Protein AF-A0A524Q4A6-F1 (afdb_monomer_lite)

Radius of gyration: 32.17 Å; chains: 1; bounding box: 42×67×111 Å

Sequence (224 aa):
MSLLADHSRVSAVVTPLITRLMRAFLPVMVVAILTIMHNPINSLARNETPELTSLEGITHYGMAIDEVSKKFVKDDAILEIVYSKNLSDDNMDDYVKQLYEELIRRIEFWISSRKELNEHIKIVISNCKFCKIGYCKKKGLKEIRIISYRNNKEYMRTSVIHRELLEKEQIPKIAERIVSNCLSPERSPSLSFSGKITSSCLPGSIIFRFHLWPIRGPSIDPVV

Foldseek 3Di:
DDDPPDPPPVVVPVVVVVVVVCVVCVVVVVVVVVVVVPDDPPPPPPPPPPPPPACQQAAPVRHGEDKDKDWDDDPPEIEMEIAGSRQERDYCDPLNVLLVVLLVVVVVVVVVPDPDDDWYKYKYWYAQQQLPHHNSVVVQDGWIKIFIDTPNHTDDIDTGHVVQSVPVVCSNVVSNVCCCGRPDDDPDPDDDPPDPPDDHSDPDDDDDDDDDDDDDDDDDDDDD

Structure (mmCIF, N/CA/C/O backbone):
data_AF-A0A524Q4A6-F1
#
_entry.id   AF-A0A524Q4A6-F1
#
loop_
_atom_site.group_PDB
_atom_site.id
_atom_site.type_symbol
_atom_site.label_atom_id
_atom_site.label_alt_id
_atom_site.label_comp_id
_atom_site.label_asym_id
_atom_site.label_entity_id
_atom_site.label_seq_id
_atom_site.pdbx_PDB_ins_code
_atom_site.Cartn_x
_atom_site.Cartn_y
_atom_site.Cartn_z
_atom_site.occupancy
_atom_site.B_iso_or_equiv
_atom_site.auth_seq_id
_atom_site.auth_comp_id
_atom_site.auth_asym_id
_atom_site.auth_atom_id
_atom_site.pdbx_PDB_model_num
ATOM 1 N N . MET A 1 1 ? -0.285 53.419 -88.857 1.00 47.03 1 MET A N 1
ATOM 2 C CA . MET A 1 1 ? -1.175 52.239 -88.890 1.00 47.03 1 MET A CA 1
ATOM 3 C C . MET A 1 1 ? -1.620 51.970 -87.465 1.00 47.03 1 MET A C 1
ATOM 5 O O . MET A 1 1 ? -0.784 51.722 -86.608 1.00 47.03 1 MET A O 1
ATOM 9 N N . SER A 1 2 ? -2.908 52.190 -87.218 1.00 49.50 2 SER A N 1
ATOM 10 C CA . SER A 1 2 ? -3.564 52.249 -85.910 1.00 49.50 2 SER A CA 1
ATOM 11 C C . SER A 1 2 ? -3.994 50.859 -85.448 1.00 49.50 2 SER A C 1
ATOM 13 O O . SER A 1 2 ? -4.678 50.188 -86.210 1.00 49.50 2 SER A O 1
ATOM 15 N N . LEU A 1 3 ? -3.640 50.445 -84.225 1.00 54.47 3 LEU A N 1
ATOM 16 C CA . LEU A 1 3 ? -4.184 49.236 -83.579 1.00 54.47 3 LEU A CA 1
ATOM 17 C C . LEU A 1 3 ? -3.928 49.234 -82.054 1.00 54.47 3 LEU A C 1
ATOM 19 O O . LEU A 1 3 ? -3.406 48.275 -81.509 1.00 54.47 3 LEU A O 1
ATOM 23 N N . LEU A 1 4 ? -4.251 50.317 -81.336 1.00 55.72 4 LEU A N 1
ATOM 24 C CA . LEU A 1 4 ? -4.187 50.335 -79.861 1.00 55.72 4 LEU A CA 1
ATOM 25 C C . LEU A 1 4 ? -5.291 51.213 -79.255 1.00 55.72 4 LEU A C 1
ATOM 27 O O . LEU A 1 4 ? -5.023 52.212 -78.595 1.00 55.72 4 LEU A O 1
ATOM 31 N N . ALA A 1 5 ? -6.550 50.852 -79.490 1.00 57.56 5 ALA A N 1
ATOM 32 C CA . ALA A 1 5 ? -7.674 51.486 -78.810 1.00 57.56 5 ALA A CA 1
ATOM 33 C C . ALA A 1 5 ? -8.855 50.517 -78.693 1.00 57.56 5 ALA A C 1
ATOM 35 O O . ALA A 1 5 ? -9.829 50.692 -79.408 1.00 57.56 5 ALA A O 1
ATOM 36 N N . ASP A 1 6 ? -8.766 49.493 -77.829 1.00 56.31 6 ASP A N 1
ATOM 37 C CA . ASP A 1 6 ? -9.990 48.82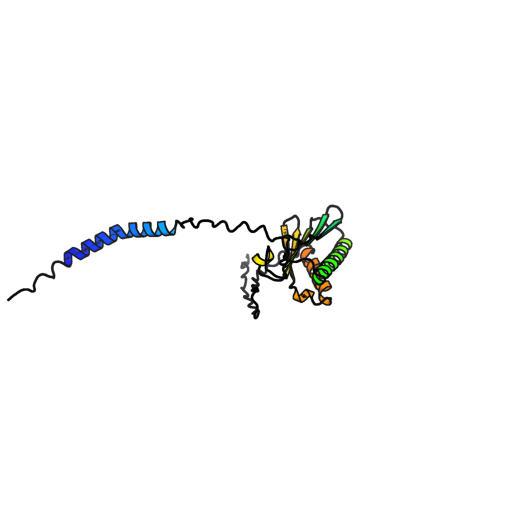4 -77.336 1.00 56.31 6 ASP A CA 1
ATOM 38 C C . ASP A 1 6 ? -9.845 47.931 -76.079 1.00 56.31 6 ASP A C 1
ATOM 40 O O . ASP A 1 6 ? -10.623 47.008 -75.861 1.00 56.31 6 ASP A O 1
ATOM 44 N N . HIS A 1 7 ? -8.883 48.193 -75.182 1.00 54.88 7 HIS A N 1
ATOM 45 C CA . HIS A 1 7 ? -8.770 47.424 -73.923 1.00 54.88 7 HIS A CA 1
ATOM 46 C C . HIS A 1 7 ? -9.468 48.061 -72.708 1.00 54.88 7 HIS A C 1
ATOM 48 O O . HIS A 1 7 ? -9.663 47.395 -71.691 1.00 54.88 7 HIS A O 1
ATOM 54 N N . SER A 1 8 ? -9.894 49.326 -72.784 1.00 56.22 8 SER A N 1
ATOM 55 C CA . SER A 1 8 ? -10.436 50.050 -71.621 1.00 56.22 8 SER A CA 1
ATOM 56 C C . SER A 1 8 ? -11.920 49.783 -71.340 1.00 56.22 8 SER A C 1
ATOM 58 O O . SER A 1 8 ? -12.379 50.038 -70.229 1.00 56.22 8 SER A O 1
ATOM 60 N N . ARG A 1 9 ? -12.679 49.225 -72.295 1.00 54.88 9 ARG A N 1
ATOM 61 C CA . ARG A 1 9 ? -14.126 48.981 -72.124 1.00 54.88 9 ARG A CA 1
ATOM 62 C C . ARG A 1 9 ? -14.483 47.618 -71.533 1.00 54.88 9 ARG A C 1
ATOM 64 O O . ARG A 1 9 ? -15.557 47.484 -70.955 1.00 54.88 9 ARG A O 1
ATOM 71 N N . VAL A 1 10 ? -13.588 46.631 -71.591 1.00 56.34 10 VAL A N 1
ATOM 72 C CA . VAL A 1 10 ? -13.870 45.282 -71.061 1.00 56.34 10 VAL A CA 1
ATOM 73 C C . VAL A 1 10 ? -13.790 45.244 -69.524 1.00 56.34 10 VAL A C 1
ATOM 75 O O . VAL A 1 10 ? -14.534 44.511 -68.877 1.00 56.34 10 VAL A O 1
ATOM 78 N N . SER A 1 11 ? -12.960 46.091 -68.906 1.00 55.38 11 SER A N 1
ATOM 79 C CA . SER A 1 11 ? -12.728 46.076 -67.450 1.00 55.38 11 SER A CA 1
ATOM 80 C C . SER A 1 11 ? -13.927 46.561 -66.615 1.00 55.38 11 SER A C 1
ATOM 82 O O . SER A 1 11 ? -14.177 46.043 -65.526 1.00 55.38 11 SER A O 1
ATOM 84 N N . ALA A 1 12 ? -14.722 47.502 -67.141 1.00 58.38 12 ALA A N 1
ATOM 85 C CA . ALA A 1 12 ? -15.814 48.141 -66.396 1.00 58.38 12 ALA A CA 1
ATOM 86 C C . ALA A 1 12 ? -17.063 47.255 -66.216 1.00 58.38 12 ALA A C 1
ATOM 88 O O . ALA A 1 12 ? -17.880 47.515 -65.334 1.00 58.38 12 ALA A O 1
ATOM 89 N N . VAL A 1 13 ? -17.217 46.204 -67.028 1.00 59.28 13 VAL A N 1
ATOM 90 C CA . VAL A 1 13 ? -18.385 45.305 -66.967 1.00 59.28 13 VAL A CA 1
ATOM 91 C C . VAL A 1 13 ? -18.070 44.013 -66.207 1.00 59.28 13 VAL A C 1
ATOM 93 O O . VAL A 1 13 ? -18.938 43.449 -65.542 1.00 59.28 13 VAL A O 1
ATOM 96 N N . VAL A 1 14 ? -16.814 43.561 -66.230 1.00 61.00 14 VAL A N 1
ATOM 97 C CA . VAL A 1 14 ? -16.411 42.276 -65.636 1.00 61.00 14 VAL A CA 1
ATOM 98 C C . VAL A 1 14 ? -16.287 42.355 -64.107 1.00 61.00 14 VAL A C 1
ATOM 100 O O . VAL A 1 14 ? -16.697 41.433 -63.400 1.00 61.00 14 VAL A O 1
ATOM 103 N N . THR A 1 15 ? -15.807 43.475 -63.562 1.00 63.28 15 THR A N 1
ATOM 104 C CA . THR A 1 15 ? -15.646 43.670 -62.108 1.00 63.28 15 THR A CA 1
ATOM 105 C C . THR A 1 15 ? -16.955 43.592 -61.301 1.00 63.28 15 THR A C 1
ATOM 107 O O . THR A 1 15 ? -16.985 42.857 -60.304 1.00 63.28 15 THR A O 1
ATOM 110 N N . PRO A 1 16 ? -18.067 44.257 -61.681 1.00 70.94 16 PRO A N 1
ATOM 111 C CA . PRO A 1 16 ? -19.310 44.165 -60.912 1.00 70.94 16 PRO A CA 1
ATOM 112 C C . PRO A 1 16 ? -19.942 42.768 -60.981 1.00 70.94 16 PRO A C 1
ATOM 114 O O . PRO A 1 16 ? -20.565 42.335 -60.008 1.00 70.94 16 PRO A O 1
ATOM 117 N N . LEU A 1 17 ? -19.747 42.036 -62.084 1.00 69.62 17 LEU A N 1
ATOM 118 C CA . LEU A 1 17 ? -20.262 40.675 -62.241 1.00 69.62 17 LEU A CA 1
ATOM 119 C C . LEU A 1 17 ? -19.525 39.682 -61.329 1.00 69.62 17 LEU A C 1
ATOM 121 O O . LEU A 1 17 ? -20.172 38.919 -60.611 1.00 69.62 17 LEU A O 1
ATOM 125 N N . ILE A 1 18 ? -18.190 39.753 -61.275 1.00 69.56 18 ILE A N 1
ATOM 126 C CA . ILE A 1 18 ? -17.378 38.922 -60.369 1.00 69.56 18 ILE A CA 1
ATOM 127 C C . ILE A 1 18 ? -17.726 39.221 -58.907 1.00 69.56 18 ILE A C 1
ATOM 129 O O . ILE A 1 18 ? -17.880 38.304 -58.103 1.00 69.56 18 ILE A O 1
ATOM 133 N N . THR A 1 19 ? -17.935 40.493 -58.560 1.00 71.25 19 THR A N 1
ATOM 134 C CA . THR A 1 19 ? -18.276 40.886 -57.182 1.00 71.25 19 THR A CA 1
ATOM 135 C C . THR A 1 19 ? -19.650 40.356 -56.756 1.00 71.25 19 THR A C 1
ATOM 137 O O . THR A 1 19 ? -19.832 39.941 -55.609 1.00 71.25 19 THR A O 1
ATOM 140 N N . ARG A 1 20 ? -20.624 40.326 -57.677 1.00 72.69 20 ARG A N 1
ATOM 141 C CA . ARG A 1 20 ? -21.955 39.754 -57.420 1.00 72.69 20 ARG A CA 1
ATOM 142 C C . ARG A 1 20 ? -21.917 38.231 -57.294 1.00 72.69 20 ARG A C 1
ATOM 144 O O . ARG A 1 20 ? -22.546 37.703 -56.383 1.00 72.69 20 ARG A O 1
ATOM 151 N N . LEU A 1 21 ? -21.140 37.548 -58.137 1.00 71.06 21 LEU A N 1
ATOM 152 C CA . LEU A 1 21 ? -20.922 36.102 -58.029 1.00 71.06 21 LEU A CA 1
ATOM 153 C C . LEU A 1 21 ? -20.254 35.741 -56.695 1.00 71.06 21 LEU A C 1
ATOM 155 O O . LEU A 1 21 ? -20.770 34.907 -55.956 1.00 71.06 21 LEU A O 1
ATOM 159 N N . MET A 1 22 ? -19.178 36.432 -56.317 1.00 71.75 22 MET A N 1
ATOM 160 C CA . MET A 1 22 ? -18.464 36.171 -55.060 1.00 71.75 22 MET A CA 1
ATOM 161 C C . MET A 1 22 ? -19.369 36.327 -53.828 1.00 71.75 22 MET A C 1
ATOM 163 O O . MET A 1 22 ? -19.307 35.502 -52.922 1.00 71.75 22 MET A O 1
ATOM 167 N N . ARG A 1 23 ? -20.271 37.321 -53.801 1.00 74.88 23 ARG A N 1
ATOM 168 C CA . ARG A 1 23 ? -21.228 37.491 -52.688 1.00 74.88 23 ARG A CA 1
ATOM 169 C C . ARG A 1 23 ? -22.274 36.380 -52.596 1.00 74.88 23 ARG A C 1
ATOM 171 O O . ARG A 1 23 ? -22.687 36.056 -51.488 1.00 74.88 23 ARG A O 1
ATOM 178 N N . ALA A 1 24 ? -22.696 35.807 -53.722 1.00 77.31 24 ALA A N 1
ATOM 179 C CA . ALA A 1 24 ? -23.676 34.723 -53.725 1.00 77.31 24 ALA A CA 1
ATOM 180 C C . ALA A 1 24 ? -23.067 33.387 -53.264 1.00 77.31 24 ALA A C 1
ATOM 182 O O . ALA A 1 24 ? -23.727 32.616 -52.571 1.00 77.31 24 ALA A O 1
ATOM 183 N N . PHE A 1 25 ? -21.801 33.126 -53.604 1.00 75.31 25 PHE A N 1
ATOM 184 C CA . PHE A 1 25 ? -21.160 31.836 -53.331 1.00 75.31 25 PHE A CA 1
ATOM 185 C C . PHE A 1 25 ? -20.409 31.766 -51.993 1.00 75.31 25 PHE A C 1
ATOM 187 O O . PHE A 1 25 ? -20.273 30.673 -51.439 1.00 75.31 25 PHE A O 1
ATOM 194 N N . LEU A 1 26 ? -19.982 32.900 -51.421 1.00 76.88 26 LEU A N 1
ATOM 195 C CA . LEU A 1 26 ? -19.275 32.933 -50.134 1.00 76.88 26 LEU A CA 1
ATOM 196 C C . LEU A 1 26 ? -20.039 32.259 -48.971 1.00 76.88 26 LEU A C 1
ATOM 198 O O . LEU A 1 26 ? -19.426 31.443 -48.281 1.00 76.88 26 LEU A O 1
ATOM 202 N N . PRO A 1 27 ? -21.347 32.508 -48.735 1.00 76.31 27 PRO A N 1
ATOM 203 C CA . PRO A 1 27 ? -22.045 31.879 -47.611 1.00 76.31 27 PRO A CA 1
ATOM 204 C C . PRO A 1 27 ? -22.203 30.362 -47.789 1.00 76.31 27 PRO A C 1
ATOM 206 O O . PRO A 1 27 ? -22.080 29.620 -46.817 1.00 76.31 27 PRO A O 1
ATOM 209 N N . VAL A 1 28 ? -22.396 29.882 -49.023 1.00 79.44 28 VAL A N 1
ATOM 210 C CA . VAL A 1 28 ? -22.516 28.442 -49.317 1.00 79.44 28 VAL A CA 1
ATOM 211 C C . VAL A 1 28 ? -21.192 27.723 -49.049 1.00 79.44 28 VAL A C 1
ATOM 213 O O . VAL A 1 28 ? -21.174 26.655 -48.438 1.00 79.44 28 VAL A O 1
ATOM 216 N N . MET A 1 29 ? -20.070 28.339 -49.432 1.00 77.06 29 MET A N 1
ATOM 217 C CA . MET A 1 29 ? -18.739 27.791 -49.172 1.00 77.06 29 MET A CA 1
ATOM 218 C C . MET A 1 29 ? -18.400 27.744 -47.676 1.00 77.06 29 MET A C 1
ATOM 220 O O . MET A 1 29 ? -17.835 26.756 -47.207 1.00 77.06 29 MET A O 1
ATOM 224 N N . VAL A 1 30 ? -18.773 28.776 -46.911 1.00 78.81 30 VAL A N 1
ATOM 225 C CA . VAL A 1 30 ? -18.545 28.817 -45.456 1.00 78.81 30 VAL A CA 1
ATOM 226 C C . VAL A 1 30 ? -19.350 27.726 -44.740 1.00 78.81 30 VAL A C 1
ATOM 228 O O . VAL A 1 30 ? -18.808 27.045 -43.871 1.00 78.81 30 VAL A O 1
ATOM 231 N N . VAL A 1 31 ? -20.605 27.486 -45.135 1.00 78.69 31 VAL A N 1
ATOM 232 C CA . VAL A 1 31 ? -21.433 26.412 -44.553 1.00 78.69 31 VAL A CA 1
ATOM 233 C C . VAL A 1 31 ? -20.882 25.020 -44.892 1.00 78.69 31 VAL A C 1
ATOM 235 O O . VAL A 1 31 ? -20.855 24.148 -44.021 1.00 78.69 31 VAL A O 1
ATOM 238 N N . ALA A 1 32 ? -20.378 24.811 -46.113 1.00 75.25 32 ALA A N 1
ATOM 239 C CA . ALA A 1 32 ? -19.746 23.550 -46.513 1.00 75.25 32 ALA A CA 1
ATOM 240 C C . ALA A 1 32 ? -18.456 23.258 -45.716 1.00 75.25 32 ALA A C 1
ATOM 242 O O . ALA A 1 32 ? -18.239 22.132 -45.275 1.00 75.25 32 ALA A O 1
ATOM 243 N N . ILE A 1 33 ? -17.623 24.272 -45.456 1.00 74.44 33 ILE A N 1
ATOM 244 C CA . ILE A 1 33 ? -16.423 24.104 -44.617 1.00 74.44 33 ILE A CA 1
ATOM 245 C C . ILE A 1 33 ? -16.810 23.807 -43.161 1.00 74.44 33 ILE A C 1
ATOM 247 O O . ILE A 1 33 ? -16.248 22.900 -42.547 1.00 74.44 33 ILE A O 1
ATOM 251 N N . LEU A 1 34 ? -17.788 24.527 -42.602 1.00 71.56 34 LEU A N 1
ATOM 252 C CA . LEU A 1 34 ? -18.210 24.330 -41.211 1.00 71.56 34 LEU A CA 1
ATOM 253 C C . LEU A 1 34 ? -18.849 22.956 -40.965 1.00 71.56 34 LEU A C 1
ATOM 255 O O . LEU A 1 34 ? -18.683 22.402 -39.878 1.00 71.56 34 LEU A O 1
ATOM 259 N N . THR A 1 35 ? -19.530 22.387 -41.964 1.00 70.25 35 THR A N 1
ATOM 260 C CA . THR A 1 35 ? -20.096 21.030 -41.881 1.00 70.25 35 THR A CA 1
ATOM 261 C C . THR A 1 35 ? -19.025 19.942 -41.964 1.00 70.25 35 THR A C 1
ATOM 263 O O . THR A 1 35 ? -19.105 18.974 -41.210 1.00 70.25 35 THR A O 1
ATOM 266 N N . ILE A 1 36 ? -17.973 20.121 -42.774 1.00 67.88 36 ILE A N 1
ATOM 267 C CA . ILE A 1 36 ? -16.813 19.209 -42.783 1.00 67.88 36 ILE A CA 1
ATOM 268 C C . ILE A 1 36 ? -16.063 19.264 -41.441 1.00 67.88 36 ILE A C 1
ATOM 270 O O . ILE A 1 36 ? -15.601 18.238 -40.951 1.00 67.88 36 ILE A O 1
ATOM 274 N N . MET A 1 37 ? -15.991 20.435 -40.799 1.00 65.62 37 MET A N 1
ATOM 275 C CA . MET A 1 37 ? -15.343 20.576 -39.489 1.00 65.62 37 MET A CA 1
ATOM 276 C C . MET A 1 37 ? -16.150 20.006 -38.310 1.00 65.62 37 MET A C 1
ATOM 278 O O . MET A 1 37 ? -15.556 19.712 -37.276 1.00 65.62 37 MET A O 1
ATOM 282 N N . HIS A 1 38 ? -17.469 19.828 -38.445 1.00 62.06 38 HIS A N 1
ATOM 283 C CA . HIS A 1 38 ? -18.327 19.289 -37.376 1.00 62.06 38 HIS A CA 1
ATOM 284 C C . HIS A 1 38 ? -18.604 17.785 -37.473 1.00 62.06 38 HIS A C 1
ATOM 286 O O . HIS A 1 38 ? -19.162 17.223 -36.533 1.00 62.06 38 HIS A O 1
ATOM 292 N N . ASN A 1 39 ? -18.201 17.122 -38.558 1.00 49.41 39 ASN A N 1
ATOM 293 C CA . ASN A 1 39 ? -18.297 15.670 -38.686 1.00 49.41 39 ASN A CA 1
ATOM 294 C C . ASN A 1 39 ? -16.891 15.059 -38.647 1.00 49.41 39 ASN A C 1
ATOM 296 O O . ASN A 1 39 ? -16.289 14.839 -39.701 1.00 49.41 39 ASN A O 1
ATOM 300 N N . PRO A 1 40 ? -16.328 14.774 -37.456 1.00 59.94 40 PRO A N 1
ATOM 301 C CA . PRO A 1 40 ? -15.149 13.931 -37.391 1.00 59.94 40 PRO A CA 1
ATOM 302 C C . PRO A 1 40 ? -15.514 12.587 -38.023 1.00 59.94 40 PRO A C 1
ATOM 304 O O . PRO A 1 40 ? -16.409 11.881 -37.559 1.00 59.94 40 PRO A O 1
ATOM 307 N N . ILE A 1 41 ? -14.841 12.267 -39.126 1.00 55.34 41 ILE A N 1
ATOM 308 C CA . ILE A 1 41 ? -14.881 10.965 -39.782 1.00 55.34 41 ILE A CA 1
ATOM 309 C C . ILE A 1 41 ? -14.448 9.926 -38.736 1.00 55.34 41 ILE A C 1
ATOM 311 O O . ILE A 1 41 ? -13.264 9.669 -38.532 1.00 55.34 41 ILE A O 1
ATOM 315 N N . ASN A 1 42 ? -15.424 9.338 -38.043 1.00 53.47 42 ASN A N 1
ATOM 316 C CA . ASN A 1 42 ? -15.255 8.224 -37.111 1.00 53.47 42 ASN A CA 1
ATOM 317 C C . ASN A 1 42 ? -15.092 6.910 -37.891 1.00 53.47 42 ASN A C 1
ATOM 319 O O . ASN A 1 42 ? -15.814 5.942 -37.670 1.00 53.47 42 ASN A O 1
ATOM 323 N N . SER A 1 43 ? -14.154 6.875 -38.835 1.00 53.88 43 SER A N 1
ATOM 324 C CA . SER A 1 43 ? -13.779 5.658 -39.557 1.00 53.88 43 SER A CA 1
ATOM 325 C C . SER A 1 43 ? -12.269 5.461 -39.518 1.00 53.88 43 SER A C 1
ATOM 327 O O . SER A 1 43 ? -11.606 5.299 -40.539 1.00 53.88 43 SER A O 1
ATOM 329 N N . LEU A 1 44 ? -11.714 5.463 -38.309 1.00 53.62 44 LEU A N 1
ATOM 330 C CA . LEU A 1 44 ? -10.527 4.669 -38.043 1.00 53.62 44 LEU A CA 1
ATOM 331 C C . LEU A 1 44 ? -11.027 3.322 -37.554 1.00 53.62 44 LEU A C 1
ATOM 333 O O . LEU A 1 44 ? -11.478 3.178 -36.418 1.00 53.62 44 LEU A O 1
ATOM 337 N N . ALA A 1 45 ? -10.989 2.368 -38.483 1.00 50.78 45 ALA A N 1
ATOM 338 C CA . ALA A 1 45 ? -10.990 0.950 -38.206 1.00 50.78 45 ALA A CA 1
ATOM 339 C C . ALA A 1 45 ? -10.275 0.697 -36.874 1.00 50.78 45 ALA A C 1
ATOM 341 O O . ALA A 1 45 ? -9.078 0.966 -36.732 1.00 50.78 45 ALA A O 1
ATOM 342 N N . ARG A 1 46 ? -11.030 0.205 -35.887 1.00 46.69 46 ARG A N 1
ATOM 343 C CA . ARG A 1 46 ? -10.445 -0.523 -34.771 1.00 46.69 46 ARG A CA 1
ATOM 344 C C . ARG A 1 46 ? -9.731 -1.708 -35.405 1.00 46.69 46 ARG A C 1
ATOM 346 O O . ARG A 1 46 ? -10.339 -2.737 -35.661 1.00 46.69 46 ARG A O 1
ATOM 353 N N . ASN A 1 47 ? -8.439 -1.544 -35.672 1.00 45.44 47 ASN A N 1
ATOM 354 C CA . ASN A 1 47 ? -7.519 -2.645 -35.480 1.00 45.44 47 ASN A CA 1
ATOM 355 C C . ASN A 1 47 ? -7.810 -3.115 -34.060 1.00 45.44 47 ASN A C 1
ATOM 357 O O . ASN A 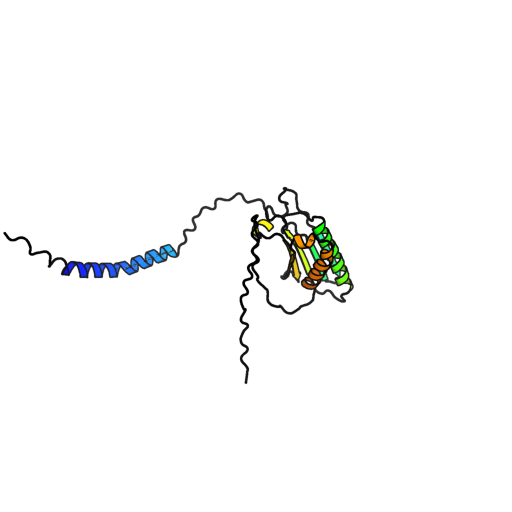1 47 ? -7.502 -2.403 -33.101 1.00 45.44 47 ASN A O 1
ATOM 361 N N . GLU A 1 48 ? -8.509 -4.238 -33.939 1.00 46.09 48 GLU A N 1
ATOM 362 C CA . GLU A 1 48 ? -8.569 -5.005 -32.710 1.00 46.09 48 GLU A CA 1
ATOM 363 C C . GLU A 1 48 ? -7.122 -5.393 -32.419 1.00 46.09 48 GLU A C 1
ATOM 365 O O . GLU A 1 48 ? -6.616 -6.429 -32.842 1.00 46.09 48 GLU A O 1
ATOM 370 N N . THR A 1 49 ? -6.397 -4.479 -31.767 1.00 50.97 49 THR A N 1
ATOM 371 C CA . THR A 1 49 ? -5.210 -4.832 -31.010 1.00 50.97 49 THR A CA 1
ATOM 372 C C . THR A 1 49 ? -5.640 -6.022 -30.175 1.00 50.97 49 THR A C 1
ATOM 374 O O . THR A 1 49 ? -6.638 -5.860 -29.461 1.00 50.97 49 THR A O 1
ATOM 377 N N . PRO A 1 50 ? -4.966 -7.181 -30.308 1.00 51.75 50 PRO A N 1
ATOM 378 C CA . PRO A 1 50 ? -5.339 -8.390 -29.593 1.00 51.75 50 PRO A CA 1
ATOM 379 C C . PRO A 1 50 ? -5.614 -7.979 -28.162 1.00 51.75 50 PRO A C 1
ATOM 381 O O . PRO A 1 50 ? -4.786 -7.269 -27.581 1.00 51.75 50 PRO A O 1
ATOM 384 N N . GLU A 1 51 ? -6.818 -8.300 -27.686 1.00 50.38 51 GLU A N 1
ATOM 385 C CA . GLU A 1 51 ? -7.271 -7.998 -26.340 1.00 50.38 51 GLU A CA 1
ATOM 386 C C . GLU A 1 51 ? -6.137 -8.443 -25.423 1.00 50.38 51 GLU A C 1
ATOM 388 O O . GLU A 1 51 ? -5.863 -9.635 -25.288 1.00 50.38 51 GLU A O 1
ATOM 393 N N . LEU A 1 52 ? -5.347 -7.467 -24.959 1.00 53.81 52 LEU A N 1
ATOM 394 C CA . LEU A 1 52 ? -4.180 -7.712 -24.135 1.00 53.81 52 LEU A CA 1
ATOM 395 C C . LEU A 1 52 ? -4.779 -8.306 -22.878 1.00 53.81 52 LEU A C 1
ATOM 397 O O . LEU A 1 52 ? -5.253 -7.545 -22.036 1.00 53.81 52 LEU A O 1
ATOM 401 N N . THR A 1 53 ? -4.820 -9.641 -22.805 1.00 54.19 53 THR A N 1
ATOM 402 C CA . THR A 1 53 ? -5.128 -10.417 -21.606 1.00 54.19 53 THR A CA 1
ATOM 403 C C . THR A 1 53 ? -4.514 -9.648 -20.463 1.00 54.19 53 THR A C 1
ATOM 405 O O . THR A 1 53 ? -3.291 -9.466 -20.457 1.00 54.19 53 THR A O 1
ATOM 408 N N . SER A 1 54 ? -5.378 -9.042 -19.641 1.00 69.5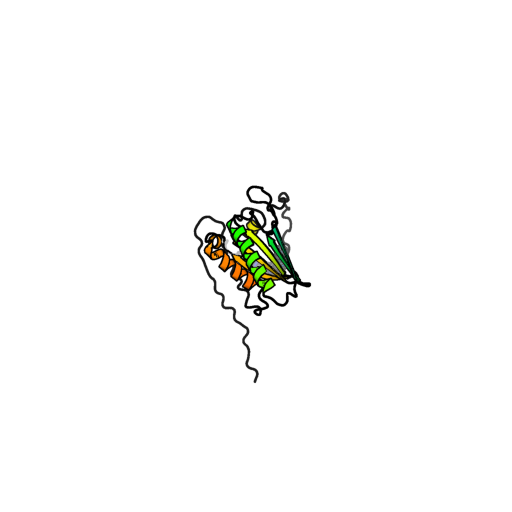6 54 SER A N 1
ATOM 409 C CA . SER A 1 54 ? -4.987 -7.950 -18.756 1.00 69.56 54 SER A CA 1
ATOM 410 C C . SER A 1 54 ? -3.756 -8.391 -17.980 1.00 69.56 54 SER A C 1
ATOM 412 O O . SER A 1 54 ? -3.833 -9.319 -17.184 1.00 69.56 54 SER A O 1
ATOM 414 N N . LEU A 1 55 ? -2.603 -7.763 -18.233 1.00 82.38 55 LEU A N 1
ATOM 415 C CA . LEU A 1 55 ? -1.346 -8.077 -17.540 1.00 82.38 55 LEU A CA 1
ATOM 416 C C . LEU A 1 55 ? -1.378 -7.557 -16.083 1.00 82.38 55 LEU A C 1
ATOM 418 O O . LEU A 1 55 ? -0.344 -7.225 -15.511 1.00 82.38 55 LEU A O 1
ATOM 422 N N . GLU A 1 56 ? -2.572 -7.378 -15.521 1.00 86.62 56 GLU A N 1
ATOM 423 C CA . GLU A 1 56 ? -2.835 -7.018 -14.135 1.00 86.62 56 GLU A CA 1
ATOM 424 C C . GLU A 1 56 ? -2.809 -8.300 -13.296 1.00 86.62 56 GLU A C 1
ATOM 426 O O . GLU A 1 56 ? -3.302 -9.344 -13.719 1.00 86.62 56 GLU A O 1
ATOM 431 N N . GLY A 1 57 ? -2.194 -8.247 -12.114 1.00 89.69 57 GLY A N 1
ATOM 432 C CA . GLY A 1 57 ? -2.025 -9.438 -11.280 1.00 89.69 57 GLY A CA 1
ATOM 433 C C . GLY A 1 57 ? -0.907 -10.384 -11.724 1.00 89.69 57 GLY A C 1
ATOM 434 O O . GLY A 1 57 ? -0.804 -11.477 -11.173 1.00 89.69 57 GLY A O 1
ATOM 435 N N . ILE A 1 58 ? -0.051 -9.977 -12.667 1.00 92.25 58 ILE A N 1
ATOM 436 C CA . ILE A 1 58 ? 1.199 -10.673 -12.997 1.00 92.25 58 ILE A CA 1
ATOM 437 C C . ILE A 1 58 ? 2.384 -9.704 -12.929 1.00 92.25 58 ILE A C 1
ATOM 439 O O . ILE A 1 58 ? 2.260 -8.517 -13.225 1.00 92.25 58 ILE A O 1
ATOM 443 N N . THR A 1 59 ? 3.546 -10.217 -12.544 1.00 92.62 59 THR A N 1
ATOM 444 C CA . THR A 1 59 ? 4.825 -9.499 -12.549 1.00 92.62 59 THR A CA 1
ATOM 445 C C . THR A 1 59 ? 5.370 -9.372 -13.972 1.00 92.62 59 THR A C 1
ATOM 447 O O . THR A 1 59 ? 4.995 -10.135 -14.866 1.00 92.62 59 THR A O 1
ATOM 450 N N . HIS A 1 60 ? 6.326 -8.466 -14.219 1.00 89.25 60 HIS A N 1
ATOM 451 C CA . HIS A 1 60 ? 6.975 -8.372 -15.542 1.00 89.25 60 HIS A CA 1
ATOM 452 C C . HIS A 1 60 ? 7.857 -9.582 -15.890 1.00 89.25 60 HIS A C 1
ATOM 454 O O . HIS A 1 60 ? 8.393 -9.638 -16.996 1.00 89.25 60 HIS A O 1
ATOM 460 N N . TYR A 1 61 ? 8.003 -10.533 -14.966 1.00 91.94 61 TYR A N 1
ATOM 461 C CA . TYR A 1 61 ? 8.626 -11.837 -15.183 1.00 91.94 61 TYR A CA 1
ATOM 462 C C . TYR A 1 61 ? 7.609 -12.944 -15.519 1.00 91.94 61 TYR A C 1
ATOM 464 O O . TYR A 1 61 ? 8.007 -14.087 -15.714 1.00 91.94 61 TYR A O 1
ATOM 472 N N . GLY A 1 62 ? 6.307 -12.637 -15.568 1.00 91.56 62 GLY A N 1
ATOM 473 C CA . GLY A 1 62 ? 5.246 -13.608 -15.860 1.00 91.56 62 GLY A CA 1
ATOM 474 C C . GLY A 1 62 ? 4.777 -14.438 -14.659 1.00 91.56 62 GLY A C 1
ATOM 475 O O . GLY A 1 62 ? 3.978 -15.351 -14.833 1.00 91.56 62 GLY A O 1
ATOM 476 N N . MET A 1 63 ? 5.238 -14.131 -13.442 1.00 94.25 63 MET A N 1
ATOM 477 C CA . MET A 1 63 ? 4.741 -14.768 -12.211 1.00 94.25 63 MET A CA 1
ATOM 478 C C . MET A 1 63 ? 3.454 -14.092 -11.737 1.00 94.25 63 MET A C 1
ATOM 480 O O . MET A 1 63 ? 3.364 -12.869 -11.823 1.00 94.25 63 MET A O 1
ATOM 484 N N . ALA A 1 64 ? 2.497 -14.848 -11.196 1.00 94.88 64 ALA A N 1
ATOM 485 C CA . ALA A 1 64 ? 1.312 -14.274 -10.559 1.00 94.88 64 ALA A CA 1
ATOM 486 C C . ALA A 1 64 ? 1.695 -13.399 -9.349 1.00 94.88 64 ALA A C 1
ATOM 488 O O . ALA A 1 64 ? 2.690 -13.665 -8.668 1.00 94.88 64 ALA A O 1
ATOM 489 N N . ILE A 1 65 ? 0.915 -12.342 -9.113 1.00 95.69 65 ILE A N 1
ATOM 490 C CA . ILE A 1 65 ? 1.029 -11.495 -7.925 1.00 95.69 65 ILE A CA 1
ATOM 491 C C . ILE A 1 65 ? 0.035 -11.990 -6.881 1.00 95.69 65 ILE A C 1
ATOM 493 O O . ILE A 1 65 ? -1.173 -12.037 -7.139 1.00 95.69 65 ILE A O 1
ATOM 497 N N . ASP A 1 66 ? 0.541 -12.313 -5.696 1.00 96.00 66 ASP A N 1
ATOM 498 C CA . ASP A 1 66 ? -0.297 -12.739 -4.583 1.00 96.00 66 ASP A CA 1
ATOM 499 C C . ASP A 1 66 ? -1.037 -11.543 -3.974 1.00 96.00 66 ASP A C 1
ATOM 501 O O . ASP A 1 66 ? -0.459 -10.491 -3.695 1.00 96.00 66 ASP A O 1
ATOM 505 N N . GLU A 1 67 ? -2.342 -11.707 -3.754 1.00 96.94 67 GLU A N 1
ATOM 506 C CA . GLU A 1 67 ? -3.129 -10.757 -2.972 1.00 96.94 67 GLU A CA 1
ATOM 507 C C . GLU A 1 67 ? -3.049 -11.145 -1.498 1.00 96.94 67 GLU A C 1
ATOM 509 O O . GLU A 1 67 ? -3.351 -12.277 -1.122 1.00 96.94 67 GLU A O 1
ATOM 514 N N . VAL A 1 68 ? -2.647 -10.194 -0.659 1.00 97.75 68 VAL A N 1
ATOM 515 C CA . VAL A 1 68 ? -2.531 -10.397 0.786 1.00 97.75 68 VAL A CA 1
ATOM 516 C C . VAL A 1 68 ? -3.503 -9.455 1.470 1.00 97.75 68 VAL A C 1
ATOM 518 O O . VAL A 1 68 ? -3.448 -8.247 1.252 1.00 97.75 68 VAL A O 1
ATOM 521 N N . SER A 1 69 ? -4.384 -9.990 2.31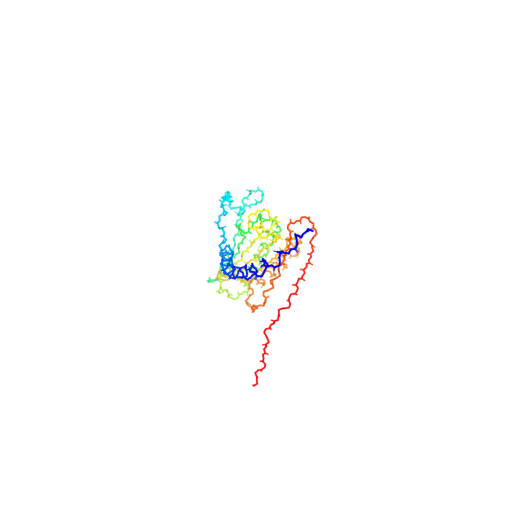1 1.00 97.69 69 SER A N 1
ATOM 522 C CA . SER A 1 69 ? -5.363 -9.193 3.050 1.00 97.69 69 SER A CA 1
ATOM 523 C C . SER A 1 69 ? -5.328 -9.499 4.542 1.00 97.69 69 SER A C 1
ATOM 525 O O . SER A 1 69 ? -5.270 -10.663 4.941 1.00 97.69 69 SER A O 1
ATOM 527 N N . LYS A 1 70 ? -5.435 -8.465 5.376 1.00 98.12 70 LYS A N 1
ATOM 528 C CA . LYS A 1 70 ? -5.638 -8.580 6.823 1.00 98.12 70 LYS A CA 1
ATOM 529 C C . LYS A 1 70 ? -6.891 -7.805 7.210 1.00 98.12 70 LYS A C 1
ATOM 531 O O . LYS A 1 70 ? -7.016 -6.626 6.891 1.00 98.12 70 LYS A O 1
ATOM 536 N N . LYS A 1 71 ? -7.803 -8.468 7.917 1.00 97.75 71 LYS A N 1
ATOM 537 C CA . LYS A 1 71 ? -9.051 -7.881 8.407 1.00 97.75 71 LYS A CA 1
ATOM 538 C C . LYS A 1 71 ? -9.019 -7.780 9.928 1.00 97.75 71 LYS A C 1
ATOM 540 O O . LYS A 1 71 ? -8.668 -8.746 10.603 1.00 97.75 71 LYS A O 1
ATOM 545 N N . PHE A 1 72 ? -9.419 -6.626 10.440 1.00 95.75 72 PHE A N 1
ATOM 546 C CA . PHE A 1 72 ? -9.672 -6.360 11.848 1.00 95.75 72 PHE A CA 1
ATOM 547 C C . PHE A 1 72 ? -11.159 -6.085 12.018 1.00 95.75 72 PHE A C 1
ATOM 549 O O . PHE A 1 72 ? -11.754 -5.355 11.224 1.00 95.75 72 PHE A O 1
ATOM 556 N N . VAL A 1 73 ? -11.751 -6.687 13.042 1.00 94.06 73 VAL A N 1
ATOM 557 C CA . VAL A 1 73 ? -13.155 -6.489 13.399 1.00 94.06 73 VAL A CA 1
ATOM 558 C C . VAL A 1 73 ? -13.185 -6.016 14.842 1.00 94.06 73 VAL A C 1
ATOM 560 O O . VAL A 1 73 ? -12.567 -6.646 15.702 1.00 94.06 73 VAL A O 1
ATOM 563 N N . LYS A 1 74 ? -13.853 -4.890 15.087 1.00 89.94 74 LYS A N 1
ATOM 564 C CA . LYS A 1 74 ? -14.078 -4.339 16.423 1.00 89.94 74 LYS A CA 1
ATOM 565 C C . LYS A 1 74 ? -15.502 -3.804 16.464 1.00 89.94 74 LYS A C 1
ATOM 567 O O . LYS A 1 74 ? -15.824 -2.906 15.690 1.00 89.94 74 LYS A O 1
ATOM 572 N N . ASP A 1 75 ? -16.321 -4.386 17.334 1.00 89.06 75 ASP A N 1
ATOM 573 C CA . ASP A 1 75 ? -17.767 -4.155 17.374 1.00 89.06 75 ASP A CA 1
ATOM 574 C C . ASP A 1 75 ? -18.381 -4.409 15.980 1.00 89.06 75 ASP A C 1
ATOM 576 O O . ASP A 1 75 ? -18.168 -5.485 15.415 1.00 89.06 75 ASP A O 1
ATOM 580 N N . ASP A 1 76 ? -19.063 -3.423 15.395 1.00 89.88 76 ASP A N 1
ATOM 581 C CA . ASP A 1 76 ? -19.641 -3.503 14.045 1.00 89.88 76 ASP A CA 1
ATOM 582 C C . ASP A 1 76 ? -18.729 -2.935 12.945 1.00 89.88 76 ASP A C 1
ATOM 584 O O . ASP A 1 76 ? -19.050 -3.004 11.754 1.00 89.88 76 ASP A O 1
ATOM 588 N N . ALA A 1 77 ? -17.576 -2.370 13.308 1.00 91.31 77 ALA A N 1
ATOM 589 C CA . ALA A 1 77 ? -16.655 -1.821 12.332 1.00 91.31 77 ALA A CA 1
ATOM 590 C C . ALA A 1 77 ? -15.628 -2.832 11.842 1.00 91.31 77 ALA A C 1
ATOM 592 O O . ALA A 1 77 ? -15.145 -3.726 12.545 1.00 91.31 77 ALA A O 1
ATOM 593 N N . ILE A 1 78 ? -15.251 -2.627 10.585 1.00 95.38 78 ILE A N 1
ATOM 594 C CA . ILE A 1 78 ? -14.297 -3.452 9.866 1.00 95.38 78 ILE A CA 1
ATOM 595 C C . ILE A 1 78 ? -13.180 -2.537 9.370 1.00 95.38 78 ILE A C 1
ATOM 597 O O . ILE A 1 78 ? -13.439 -1.530 8.713 1.00 95.38 78 ILE A O 1
ATOM 601 N N . LEU A 1 79 ? -11.935 -2.915 9.649 1.00 96.56 79 LEU A N 1
ATOM 602 C CA . LEU A 1 79 ? -10.761 -2.342 9.004 1.00 96.56 79 LEU A CA 1
ATOM 603 C C . LEU A 1 79 ? -10.074 -3.435 8.189 1.00 96.56 79 LEU A C 1
ATOM 605 O O . LEU A 1 79 ? -9.615 -4.434 8.736 1.00 96.56 79 LEU A O 1
ATOM 609 N N . GLU A 1 80 ? -10.002 -3.255 6.878 1.00 97.81 80 GLU A N 1
ATOM 610 C CA . GLU A 1 80 ? -9.344 -4.178 5.955 1.00 97.81 80 GLU A CA 1
ATOM 611 C C . GLU A 1 80 ? -8.083 -3.530 5.376 1.00 97.81 80 GLU A C 1
ATOM 613 O O . GLU A 1 80 ? -8.126 -2.400 4.899 1.00 97.81 80 GLU A O 1
ATOM 618 N N . ILE A 1 81 ? -6.959 -4.240 5.383 1.00 97.94 81 ILE A N 1
ATOM 619 C CA . ILE A 1 81 ? -5.735 -3.859 4.672 1.00 97.94 81 ILE A CA 1
ATOM 620 C C . ILE A 1 81 ? -5.528 -4.877 3.559 1.00 97.94 81 ILE A C 1
ATOM 622 O O . ILE A 1 81 ? -5.521 -6.074 3.834 1.00 97.94 81 ILE A O 1
ATOM 626 N N . VAL A 1 82 ? -5.356 -4.420 2.320 1.00 98.31 82 VAL A N 1
ATOM 627 C CA . VAL A 1 82 ? -5.209 -5.276 1.137 1.00 98.31 82 VAL A CA 1
ATOM 628 C C . VAL A 1 82 ? -3.998 -4.842 0.326 1.00 98.31 82 VAL A C 1
ATOM 630 O O . VAL A 1 82 ? -3.956 -3.723 -0.181 1.00 98.31 82 VAL A O 1
ATOM 633 N N . TYR A 1 83 ? -3.037 -5.737 0.140 1.00 98.25 83 TYR A N 1
ATOM 634 C CA . TYR A 1 83 ? -2.059 -5.647 -0.935 1.00 98.25 83 TYR A CA 1
ATOM 635 C C . TYR A 1 83 ? -2.707 -6.126 -2.234 1.00 98.25 83 TYR A C 1
ATOM 637 O O . TYR A 1 83 ? -2.956 -7.317 -2.402 1.00 98.25 83 TYR A O 1
ATOM 645 N N . SER A 1 84 ? -3.034 -5.202 -3.137 1.00 97.38 84 SER A N 1
ATOM 646 C CA . SER A 1 84 ? -3.841 -5.517 -4.316 1.00 97.38 84 SER A CA 1
ATOM 647 C C . SER A 1 84 ? -2.984 -6.021 -5.469 1.00 97.38 84 SER A C 1
ATOM 649 O O . SER A 1 84 ? -2.166 -5.276 -6.020 1.00 97.38 84 SER A O 1
ATOM 651 N N . LYS A 1 85 ? -3.255 -7.250 -5.916 1.00 96.19 85 LYS A N 1
ATOM 652 C CA . LYS A 1 85 ? -2.621 -7.819 -7.115 1.00 96.19 85 LYS A CA 1
ATOM 653 C C . LYS A 1 85 ? -2.991 -7.064 -8.396 1.00 96.19 85 LYS A C 1
ATOM 655 O O . LYS A 1 85 ? -2.151 -6.871 -9.268 1.00 96.19 85 LYS A O 1
ATOM 660 N N . ASN A 1 86 ? -4.220 -6.553 -8.486 1.00 94.62 86 ASN A N 1
ATOM 661 C CA . ASN A 1 86 ? -4.718 -5.853 -9.678 1.00 94.62 86 ASN A CA 1
ATOM 662 C C . ASN A 1 86 ? -4.143 -4.435 -9.824 1.00 94.62 86 ASN A C 1
ATOM 664 O O . ASN A 1 86 ? -4.176 -3.855 -10.907 1.00 94.62 86 ASN A O 1
ATOM 668 N N . LEU A 1 87 ? -3.617 -3.868 -8.735 1.00 95.12 87 LEU A N 1
ATOM 669 C CA . LEU A 1 87 ? -3.022 -2.531 -8.713 1.00 95.12 87 LEU A CA 1
ATOM 670 C C . LEU A 1 87 ? -1.499 -2.571 -8.547 1.00 95.12 87 LEU A C 1
ATOM 672 O O . LEU A 1 87 ? -0.895 -1.531 -8.298 1.00 95.12 87 LEU A O 1
ATOM 676 N N . SER A 1 88 ? -0.867 -3.733 -8.678 1.00 94.75 88 SER A N 1
ATOM 677 C CA . SER A 1 88 ? 0.581 -3.897 -8.514 1.00 94.75 88 SER A CA 1
ATOM 678 C C . SER A 1 88 ? 1.208 -4.483 -9.779 1.00 94.75 88 SER A C 1
ATOM 680 O O . SER A 1 88 ? 0.516 -5.102 -10.586 1.00 94.75 88 SER A O 1
ATOM 682 N N . ASP A 1 89 ? 2.508 -4.259 -9.973 1.00 94.06 89 ASP A N 1
ATOM 683 C CA . ASP A 1 89 ? 3.298 -4.872 -11.054 1.00 94.06 89 ASP A CA 1
ATOM 684 C C . ASP A 1 89 ? 4.454 -5.749 -10.556 1.00 94.06 89 ASP A C 1
ATOM 686 O O . ASP A 1 89 ? 5.211 -6.287 -11.367 1.00 94.06 89 ASP A O 1
ATOM 690 N N . ASP A 1 90 ? 4.574 -5.901 -9.237 1.00 94.81 90 ASP A N 1
ATOM 691 C CA . ASP A 1 90 ? 5.531 -6.791 -8.593 1.00 94.81 90 ASP A CA 1
ATOM 692 C C . ASP A 1 90 ? 4.929 -7.456 -7.346 1.00 94.81 90 ASP A C 1
ATOM 694 O O . ASP A 1 90 ? 3.892 -7.029 -6.823 1.00 94.81 90 ASP A O 1
ATOM 698 N N . ASN A 1 91 ? 5.594 -8.504 -6.866 1.00 95.56 91 ASN A N 1
ATOM 699 C CA . ASN A 1 91 ? 5.295 -9.137 -5.586 1.00 95.56 91 ASN A CA 1
ATOM 700 C C . ASN A 1 91 ? 5.812 -8.304 -4.404 1.00 95.56 91 ASN A C 1
ATOM 702 O O . ASN A 1 91 ? 6.509 -7.297 -4.557 1.00 95.56 91 ASN A O 1
ATOM 706 N N . MET A 1 92 ? 5.418 -8.702 -3.197 1.00 94.81 92 MET A N 1
ATOM 707 C CA . MET A 1 92 ? 5.840 -8.041 -1.968 1.00 94.81 92 MET A CA 1
ATOM 708 C C . MET A 1 92 ? 7.286 -8.443 -1.614 1.00 94.81 92 MET A C 1
ATOM 710 O O . MET A 1 92 ? 7.504 -9.449 -0.946 1.00 94.81 92 MET A O 1
ATOM 714 N N . ASP A 1 93 ? 8.272 -7.658 -2.063 1.00 92.69 93 ASP A N 1
ATOM 715 C CA . ASP A 1 93 ? 9.684 -7.823 -1.671 1.00 92.69 93 ASP A CA 1
ATOM 716 C C . ASP A 1 93 ? 9.899 -7.615 -0.160 1.00 92.69 93 ASP A C 1
ATOM 718 O O . ASP A 1 93 ? 9.080 -6.988 0.512 1.00 92.69 93 ASP A O 1
ATOM 722 N N . ASP A 1 94 ? 11.071 -7.995 0.357 1.00 95.19 94 ASP A N 1
ATOM 723 C CA . ASP A 1 94 ? 11.436 -7.888 1.778 1.00 95.19 94 ASP A CA 1
ATOM 724 C C . ASP A 1 94 ? 11.160 -6.521 2.423 1.00 95.19 94 ASP A C 1
ATOM 726 O O . ASP A 1 94 ? 10.659 -6.463 3.545 1.00 95.19 94 ASP A O 1
ATOM 730 N N . TYR A 1 95 ? 11.480 -5.408 1.753 1.00 93.94 95 TYR A N 1
ATOM 731 C CA . TYR A 1 95 ? 11.259 -4.066 2.312 1.00 93.94 95 TYR A CA 1
ATOM 732 C C . TYR A 1 95 ? 9.786 -3.632 2.231 1.00 93.94 95 TYR A C 1
ATOM 734 O O . TYR A 1 95 ? 9.300 -2.928 3.115 1.00 93.94 95 TYR A O 1
ATOM 742 N N . VAL A 1 96 ? 9.047 -4.079 1.207 1.00 95.69 96 VAL A N 1
ATOM 743 C CA . VAL A 1 96 ? 7.596 -3.847 1.109 1.00 95.69 96 VAL A CA 1
ATOM 744 C C . VAL A 1 96 ? 6.873 -4.661 2.174 1.00 95.69 96 VAL A C 1
ATOM 746 O O . VAL A 1 96 ? 5.962 -4.155 2.822 1.00 95.69 96 VAL A O 1
ATOM 749 N N . LYS A 1 97 ? 7.323 -5.898 2.393 1.00 97.00 97 LYS A N 1
ATOM 750 C CA . LYS A 1 97 ? 6.828 -6.788 3.436 1.00 97.00 97 LYS A CA 1
ATOM 751 C C . LYS A 1 97 ? 7.069 -6.208 4.823 1.00 97.00 97 LYS A C 1
ATOM 753 O O . LYS A 1 97 ? 6.131 -6.136 5.606 1.00 97.00 97 LYS A O 1
ATOM 758 N N . GLN A 1 98 ? 8.266 -5.687 5.090 1.00 97.19 98 GLN A N 1
ATOM 759 C CA . GLN A 1 98 ? 8.561 -4.973 6.338 1.00 97.19 98 GLN A CA 1
ATOM 760 C C . GLN A 1 98 ? 7.648 -3.755 6.541 1.00 97.19 98 GLN A C 1
ATOM 762 O O . GLN A 1 98 ? 7.129 -3.559 7.637 1.00 97.19 98 GLN A O 1
ATOM 767 N N . LEU A 1 99 ? 7.405 -2.953 5.494 1.00 97.31 99 LEU A N 1
ATOM 768 C CA . LEU A 1 99 ? 6.447 -1.845 5.570 1.00 97.31 99 LEU A CA 1
ATOM 769 C C . LEU A 1 99 ? 5.027 -2.337 5.871 1.00 97.31 99 LEU A C 1
ATOM 771 O O . LEU A 1 99 ? 4.339 -1.732 6.689 1.00 97.31 99 LEU A O 1
ATOM 775 N N . TYR A 1 100 ? 4.589 -3.410 5.215 1.00 97.94 100 TYR A N 1
ATOM 776 C CA . TYR A 1 100 ? 3.268 -4.002 5.408 1.00 97.94 100 TYR A CA 1
ATOM 777 C C . TYR A 1 100 ? 3.078 -4.522 6.841 1.00 97.94 100 TYR A C 1
ATOM 779 O O . TYR A 1 100 ? 2.072 -4.222 7.483 1.00 97.94 100 TYR A O 1
ATOM 787 N N . GLU A 1 101 ? 4.062 -5.250 7.366 1.00 97.81 101 GLU A N 1
ATOM 788 C CA . GLU A 1 101 ? 4.058 -5.788 8.730 1.00 97.81 101 GLU A CA 1
ATOM 789 C C . GLU A 1 101 ? 4.092 -4.674 9.785 1.00 97.81 101 GLU A C 1
ATOM 791 O O . GLU A 1 101 ? 3.302 -4.692 10.731 1.00 97.81 101 GLU A O 1
ATOM 796 N N . GLU A 1 102 ? 4.937 -3.655 9.605 1.00 98.19 102 GLU A N 1
ATOM 797 C CA . GLU A 1 102 ? 4.980 -2.509 10.519 1.00 98.19 102 GLU A CA 1
ATOM 798 C C . GLU A 1 102 ? 3.681 -1.691 10.450 1.00 98.19 102 GLU A C 1
ATOM 800 O O . GLU A 1 102 ? 3.184 -1.240 11.482 1.00 98.19 102 GLU A O 1
ATOM 805 N N . LEU A 1 103 ? 3.074 -1.547 9.266 1.00 97.62 103 LEU A N 1
ATOM 806 C CA . LEU A 1 103 ? 1.764 -0.914 9.113 1.00 97.62 103 LEU A CA 1
ATOM 807 C C . LEU A 1 103 ? 0.681 -1.681 9.883 1.00 97.62 103 LEU A C 1
ATOM 809 O O . LEU A 1 103 ? -0.083 -1.059 10.621 1.00 97.62 103 LEU A O 1
ATOM 813 N N . ILE A 1 104 ? 0.645 -3.013 9.770 1.00 97.88 104 ILE A N 1
ATOM 814 C CA . ILE A 1 104 ? -0.248 -3.871 10.562 1.00 97.88 104 ILE A CA 1
ATOM 815 C C . ILE A 1 104 ? -0.046 -3.622 12.056 1.00 97.88 104 ILE A C 1
ATOM 817 O O . ILE A 1 104 ? -1.014 -3.316 12.751 1.00 97.88 104 ILE A O 1
ATOM 821 N N . ARG A 1 105 ? 1.201 -3.667 12.540 1.00 97.88 105 ARG A N 1
ATOM 822 C CA . ARG A 1 105 ? 1.526 -3.476 13.961 1.00 97.88 105 ARG A CA 1
ATOM 823 C C . ARG A 1 105 ? 1.039 -2.125 14.488 1.00 97.88 105 ARG A C 1
ATOM 825 O O . ARG A 1 105 ? 0.481 -2.032 15.581 1.00 97.88 105 ARG A O 1
ATOM 832 N N . ARG A 1 106 ? 1.234 -1.056 13.710 1.00 97.00 106 ARG A N 1
ATOM 833 C CA . ARG A 1 106 ? 0.792 0.300 14.078 1.00 97.00 106 ARG A CA 1
ATOM 834 C C . ARG A 1 106 ? -0.725 0.442 14.057 1.00 97.00 106 ARG A C 1
ATOM 836 O O . ARG A 1 106 ? -1.271 1.146 14.903 1.00 97.00 106 ARG A O 1
ATOM 843 N N . ILE A 1 107 ? -1.402 -0.230 13.132 1.00 95.94 107 ILE A N 1
ATOM 844 C CA . ILE A 1 107 ? -2.864 -0.253 13.067 1.00 95.94 107 ILE A CA 1
ATOM 845 C C . ILE A 1 107 ? -3.445 -1.036 14.241 1.00 95.94 107 ILE A C 1
ATOM 847 O O . ILE A 1 107 ? -4.366 -0.541 14.878 1.00 95.94 107 ILE A O 1
ATOM 851 N N . GLU A 1 108 ? -2.884 -2.192 14.592 1.00 95.75 108 GLU A N 1
ATOM 852 C CA . GLU A 1 108 ? -3.293 -2.959 15.777 1.00 95.75 108 GLU A CA 1
ATOM 853 C C . GLU A 1 108 ? -3.194 -2.116 17.052 1.00 95.75 108 GLU A C 1
ATOM 855 O O . GLU A 1 108 ? -4.142 -2.053 17.837 1.00 95.75 108 GLU A O 1
ATOM 860 N N . PHE A 1 109 ? -2.083 -1.393 17.219 1.00 95.06 109 PHE A N 1
ATOM 861 C CA . PHE A 1 109 ? -1.903 -0.451 18.323 1.00 95.06 109 PHE A CA 1
ATOM 862 C C . PHE A 1 109 ? -2.916 0.711 18.290 1.00 95.06 109 PHE A C 1
ATOM 864 O O . PHE A 1 109 ? -3.462 1.122 19.317 1.00 95.06 109 PHE A O 1
ATOM 871 N N . TRP A 1 110 ? -3.204 1.257 17.108 1.00 93.69 110 TRP A N 1
ATOM 872 C CA . TRP A 1 110 ? -4.191 2.327 16.954 1.00 93.69 110 TRP A CA 1
ATOM 873 C C . TRP A 1 110 ? -5.622 1.848 17.265 1.00 93.69 110 TRP A C 1
ATOM 875 O O . TRP A 1 110 ? -6.373 2.544 17.944 1.00 93.69 110 TRP A O 1
ATOM 885 N N . ILE A 1 111 ? -5.994 0.640 16.834 1.00 92.69 111 ILE A N 1
ATOM 886 C CA . ILE A 1 111 ? -7.309 0.037 17.101 1.00 92.69 111 ILE A CA 1
ATOM 887 C C . ILE A 1 111 ? -7.480 -0.257 18.598 1.00 92.69 111 ILE A C 1
ATOM 889 O O . ILE A 1 111 ? -8.562 -0.034 19.151 1.00 92.69 111 ILE A O 1
ATOM 893 N N . SER A 1 112 ? -6.435 -0.759 19.264 1.00 92.00 112 SER A N 1
ATOM 894 C CA . SER A 1 112 ? -6.493 -1.093 20.693 1.00 92.00 112 SER A CA 1
ATOM 895 C C . SER A 1 112 ? -6.572 0.147 21.588 1.00 92.00 112 SER A C 1
ATOM 897 O O . SER A 1 112 ? -7.237 0.106 22.619 1.00 92.00 112 SER A O 1
ATOM 899 N N . SER A 1 113 ? -5.970 1.266 21.172 1.00 90.81 113 SER A N 1
ATOM 900 C CA . SER A 1 113 ? -6.002 2.540 21.909 1.00 90.81 113 SER A CA 1
ATOM 901 C C . SER A 1 113 ? -7.268 3.380 21.684 1.00 90.81 113 SER A C 1
ATOM 903 O O . SER A 1 113 ? -7.551 4.295 22.459 1.00 90.81 113 SER A O 1
ATOM 905 N N . ARG A 1 114 ? -8.058 3.091 20.644 1.00 84.56 114 ARG A N 1
ATOM 906 C CA . ARG A 1 114 ? -9.321 3.788 20.346 1.00 84.56 114 ARG A CA 1
ATOM 907 C C . ARG A 1 114 ? -10.492 3.180 21.111 1.00 84.56 114 ARG A C 1
ATOM 909 O O . ARG A 1 114 ? -10.632 1.963 21.156 1.00 84.56 114 ARG A O 1
ATOM 916 N N . LYS A 1 115 ? -11.392 4.021 21.634 1.00 78.12 115 LYS A N 1
ATOM 917 C CA . LYS A 1 115 ? -12.623 3.551 22.291 1.00 78.12 115 LYS A CA 1
ATOM 918 C C . LYS A 1 115 ? -13.612 2.936 21.295 1.00 78.12 115 LYS A C 1
ATOM 920 O O . LYS A 1 115 ? -14.132 1.866 21.568 1.00 78.12 115 LYS A O 1
ATOM 925 N N . GLU A 1 116 ? -13.799 3.568 20.138 1.00 79.56 116 GLU A N 1
ATOM 926 C CA . GLU A 1 116 ? -14.800 3.176 19.139 1.00 79.56 116 GLU A CA 1
ATOM 927 C C . GLU A 1 116 ? -14.229 3.276 17.719 1.00 79.56 116 GLU A C 1
ATOM 929 O O . GLU A 1 116 ? -13.468 4.198 17.400 1.00 79.56 116 GLU A O 1
ATOM 934 N N . LEU A 1 117 ? -14.609 2.315 16.880 1.00 85.31 117 LEU A N 1
ATOM 935 C CA . LEU A 1 117 ? -14.451 2.334 15.433 1.00 85.31 117 LEU A CA 1
ATOM 936 C C . LEU A 1 117 ? -15.873 2.169 14.891 1.00 85.31 117 LEU A C 1
ATOM 938 O O . LEU A 1 117 ? -16.488 1.146 15.148 1.00 85.31 117 LEU A O 1
ATOM 942 N N . ASN A 1 118 ? -16.409 3.180 14.205 1.00 84.25 118 ASN A N 1
ATOM 943 C CA . ASN A 1 118 ? -17.828 3.204 13.806 1.00 84.25 118 ASN A CA 1
ATOM 944 C C . ASN A 1 118 ? -18.006 3.190 12.276 1.00 84.25 118 ASN A C 1
ATOM 946 O O . ASN A 1 118 ? -19.086 3.466 11.764 1.00 84.25 118 ASN A O 1
ATOM 950 N N . GLU A 1 119 ? -16.937 2.922 11.523 1.00 90.12 119 GLU A N 1
ATOM 951 C CA . GLU A 1 119 ? -16.929 3.009 10.062 1.00 90.12 119 GLU A CA 1
ATOM 952 C C . GLU A 1 119 ? -16.173 1.844 9.418 1.00 90.12 119 GLU A C 1
ATOM 954 O O . GLU A 1 119 ? -15.233 1.294 9.995 1.00 90.12 119 GLU A O 1
ATOM 959 N N . HIS A 1 120 ? -16.572 1.483 8.194 1.00 94.38 120 HIS A N 1
ATOM 960 C CA . HIS A 1 120 ? -15.836 0.517 7.386 1.00 94.38 120 HIS A CA 1
ATOM 961 C C . HIS A 1 120 ? -14.656 1.214 6.706 1.00 94.38 120 HIS A C 1
ATOM 963 O O . HIS A 1 120 ? -14.852 2.071 5.837 1.00 94.38 120 HIS A O 1
ATOM 969 N N . ILE A 1 121 ? -13.439 0.829 7.085 1.00 95.88 121 ILE A N 1
ATOM 970 C CA . ILE A 1 121 ? -12.197 1.364 6.533 1.00 95.88 121 ILE A CA 1
ATOM 971 C C . ILE A 1 121 ? -11.514 0.289 5.693 1.00 95.88 121 ILE A C 1
ATOM 973 O O . ILE A 1 121 ? -11.309 -0.832 6.149 1.00 95.88 121 ILE A O 1
ATOM 977 N N . LYS A 1 122 ? -11.098 0.641 4.478 1.00 97.75 122 LYS A N 1
ATOM 978 C CA . LYS A 1 122 ? -10.292 -0.228 3.619 1.00 97.75 122 LYS A CA 1
ATOM 979 C C . LYS A 1 122 ? -9.031 0.490 3.169 1.00 97.75 122 LYS A C 1
ATOM 981 O O . LYS A 1 122 ? -9.110 1.510 2.499 1.00 97.75 122 LYS A O 1
ATOM 986 N N . ILE A 1 123 ? -7.867 -0.052 3.494 1.00 97.75 123 ILE A N 1
ATOM 987 C CA . ILE A 1 123 ? -6.567 0.438 3.046 1.00 97.75 123 ILE A CA 1
ATOM 988 C C . ILE A 1 123 ? -6.073 -0.478 1.930 1.00 97.75 123 ILE A C 1
ATOM 990 O O . ILE A 1 123 ? -5.842 -1.662 2.146 1.00 97.75 123 ILE A O 1
ATOM 994 N N . VAL A 1 124 ? -5.891 0.070 0.734 1.00 98.19 124 VAL A N 1
ATOM 995 C CA . VAL A 1 124 ? -5.383 -0.652 -0.435 1.00 98.19 124 VAL A CA 1
ATOM 996 C C . VAL A 1 124 ? -3.955 -0.216 -0.729 1.00 98.19 124 VAL A C 1
ATOM 998 O O . VAL A 1 124 ? -3.687 0.973 -0.899 1.00 98.19 124 VAL A O 1
ATOM 1001 N N . ILE A 1 125 ? -3.050 -1.184 -0.818 1.00 98.06 125 ILE A N 1
ATOM 1002 C CA . ILE A 1 125 ? -1.623 -1.011 -1.080 1.00 98.06 125 ILE A CA 1
ATOM 1003 C C . ILE A 1 125 ? -1.327 -1.530 -2.488 1.00 98.06 125 ILE A C 1
ATOM 1005 O O . ILE A 1 125 ? -1.773 -2.607 -2.879 1.00 98.06 125 ILE A O 1
ATOM 1009 N N . SER A 1 126 ? -0.587 -0.735 -3.250 1.00 96.69 126 SER A N 1
ATOM 1010 C CA . SER A 1 126 ? -0.212 -0.964 -4.644 1.00 96.69 126 SER A CA 1
ATOM 1011 C C . SER A 1 126 ? 1.298 -0.802 -4.770 1.00 96.69 126 SER A C 1
ATOM 1013 O O . SER A 1 126 ? 1.833 0.237 -4.380 1.00 96.69 126 SER A O 1
ATOM 1015 N N . ASN A 1 127 ? 1.981 -1.814 -5.303 1.00 96.56 127 ASN A N 1
ATOM 1016 C CA . ASN A 1 127 ? 3.423 -1.806 -5.536 1.00 96.56 127 ASN A CA 1
ATOM 1017 C C . ASN A 1 127 ? 3.711 -1.595 -7.025 1.00 96.56 127 ASN A C 1
ATOM 1019 O O . ASN A 1 127 ? 3.496 -2.500 -7.831 1.00 96.56 127 ASN A O 1
ATOM 1023 N N . CYS A 1 128 ? 4.171 -0.394 -7.379 1.00 94.50 128 CYS A N 1
ATOM 1024 C CA . CYS A 1 128 ? 4.612 -0.069 -8.729 1.00 94.50 128 CYS A CA 1
ATOM 1025 C C . CYS A 1 128 ? 6.121 0.137 -8.744 1.00 94.50 128 CYS A C 1
ATOM 1027 O O . CYS A 1 128 ? 6.591 1.262 -8.588 1.00 94.50 128 CYS A O 1
ATOM 1029 N N . LYS A 1 129 ? 6.886 -0.929 -8.959 1.00 91.69 129 LYS A N 1
ATOM 1030 C CA . LYS A 1 129 ? 8.354 -0.887 -8.888 1.00 91.69 129 LYS A CA 1
ATOM 1031 C C . LYS A 1 129 ? 8.999 -0.703 -10.255 1.00 91.69 129 LYS A C 1
ATOM 1033 O O . LYS A 1 129 ? 9.998 0.014 -10.388 1.00 91.69 129 LYS A O 1
ATOM 1038 N N . PHE A 1 130 ? 8.440 -1.328 -11.291 1.00 88.25 130 PHE A N 1
ATOM 1039 C CA . PHE A 1 130 ? 9.071 -1.380 -12.612 1.00 88.25 130 PHE A CA 1
ATOM 1040 C C . PHE A 1 130 ? 8.371 -0.518 -13.662 1.00 88.25 130 PHE A C 1
ATOM 1042 O O . PHE A 1 130 ? 9.047 -0.004 -14.554 1.00 88.25 130 PHE A O 1
ATOM 1049 N N . CYS A 1 131 ? 7.057 -0.333 -13.544 1.00 87.69 131 CYS A N 1
ATOM 1050 C CA . CYS A 1 131 ? 6.174 0.360 -14.483 1.00 87.69 131 CYS A CA 1
ATOM 1051 C C . CYS A 1 131 ? 6.247 -0.190 -15.916 1.00 87.69 131 CYS A C 1
ATOM 1053 O O . CYS A 1 131 ? 6.095 0.555 -16.884 1.00 87.69 131 CYS A O 1
ATOM 1055 N N . LYS A 1 132 ? 6.508 -1.493 -16.073 1.00 86.00 132 LYS A N 1
ATOM 1056 C CA . LYS A 1 132 ? 6.709 -2.116 -17.395 1.00 86.00 132 LYS A CA 1
ATOM 1057 C C . LYS A 1 132 ? 5.425 -2.664 -18.009 1.00 86.00 132 LYS A C 1
ATOM 1059 O O . LYS A 1 132 ? 5.276 -2.626 -19.230 1.00 86.00 132 LYS A O 1
ATOM 1064 N N . ILE A 1 133 ? 4.509 -3.157 -17.178 1.00 84.88 133 ILE A N 1
ATOM 1065 C CA . ILE A 1 133 ? 3.271 -3.829 -17.594 1.00 84.88 133 ILE A CA 1
ATOM 1066 C C . ILE A 1 133 ? 2.076 -3.419 -16.715 1.00 84.88 133 ILE A C 1
ATOM 1068 O O . ILE A 1 133 ? 2.232 -2.651 -15.761 1.00 84.88 133 ILE A O 1
ATOM 1072 N N . GLY A 1 134 ? 0.883 -3.905 -17.071 1.00 85.75 134 GLY A N 1
ATOM 1073 C CA . GLY A 1 134 ? -0.325 -3.826 -16.246 1.00 85.75 134 GLY A CA 1
ATOM 1074 C C . GLY A 1 134 ? -0.723 -2.408 -15.820 1.00 85.75 134 GLY A C 1
ATOM 1075 O O . GLY A 1 134 ? -0.574 -1.434 -16.568 1.00 85.75 134 GLY A O 1
ATOM 1076 N N . TYR A 1 135 ? -1.230 -2.300 -14.591 1.00 86.38 135 TYR A N 1
ATOM 1077 C CA . TYR A 1 135 ? -1.666 -1.046 -13.972 1.00 86.38 135 TYR A CA 1
ATOM 1078 C C . TYR A 1 135 ? -0.535 -0.005 -13.875 1.00 86.38 135 TYR A C 1
ATOM 1080 O O . TYR A 1 135 ? -0.716 1.164 -14.231 1.00 86.38 135 TYR A O 1
ATOM 1088 N N . CYS A 1 136 ? 0.662 -0.418 -13.454 1.00 88.19 136 CYS A N 1
ATOM 1089 C CA . CYS A 1 136 ? 1.767 0.504 -13.189 1.00 88.19 136 CYS A CA 1
ATOM 1090 C C . CYS A 1 136 ? 2.365 1.120 -14.461 1.00 88.19 136 CYS A C 1
ATOM 1092 O O . CYS A 1 136 ? 2.812 2.267 -14.423 1.00 88.19 136 CYS A O 1
ATOM 1094 N N . LYS A 1 137 ? 2.299 0.429 -15.611 1.00 89.12 137 LYS A N 1
ATOM 1095 C CA . LYS A 1 137 ? 2.665 1.008 -16.917 1.00 89.12 137 LYS A CA 1
ATOM 1096 C C . LYS A 1 137 ? 1.793 2.209 -17.280 1.00 89.12 137 LYS A C 1
ATOM 1098 O O . LYS A 1 137 ? 2.317 3.229 -17.714 1.00 89.12 137 LYS A O 1
ATOM 1103 N N . LYS A 1 138 ? 0.472 2.101 -17.076 1.00 87.62 138 LYS A N 1
ATOM 1104 C CA . LYS A 1 138 ? -0.497 3.185 -17.343 1.00 87.62 138 LYS A CA 1
ATOM 1105 C C . LYS A 1 138 ? -0.208 4.404 -16.461 1.00 87.62 138 LYS A C 1
ATOM 1107 O O . LYS A 1 138 ? -0.337 5.542 -16.896 1.00 87.62 138 LYS A O 1
ATOM 1112 N N . LYS A 1 139 ? 0.195 4.147 -15.215 1.00 86.44 139 LYS A N 1
ATOM 1113 C CA . LYS A 1 139 ? 0.515 5.162 -14.208 1.00 86.44 139 LYS A 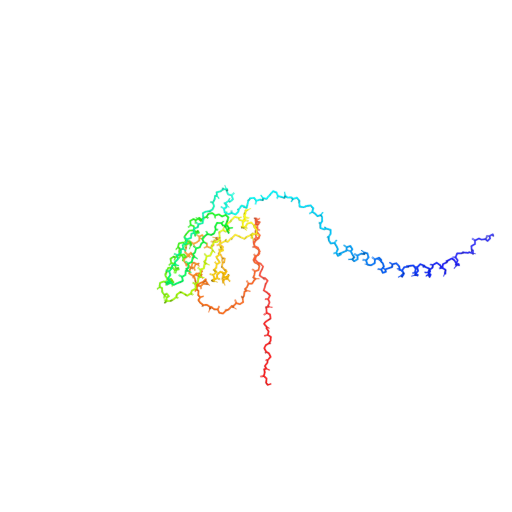CA 1
ATOM 1114 C C . LYS A 1 139 ? 1.874 5.837 -14.434 1.00 86.44 139 LYS A C 1
ATOM 1116 O O . LYS A 1 139 ? 1.989 7.030 -14.178 1.00 86.44 139 LYS A O 1
ATOM 1121 N N . GLY A 1 140 ? 2.893 5.093 -14.868 1.00 88.38 140 GLY A N 1
ATOM 1122 C CA . GLY A 1 140 ? 4.216 5.624 -15.213 1.00 88.38 140 GLY A CA 1
ATOM 1123 C C . GLY A 1 140 ? 5.058 6.138 -14.038 1.00 88.38 140 GLY A C 1
ATOM 1124 O O . GLY A 1 140 ? 6.033 6.842 -14.273 1.00 88.38 140 GLY A O 1
ATOM 1125 N N . LEU A 1 141 ? 4.713 5.800 -12.789 1.00 89.38 141 LEU A N 1
ATOM 1126 C CA . LEU A 1 141 ? 5.394 6.289 -11.580 1.00 89.38 141 LEU A CA 1
ATOM 1127 C C . LEU A 1 141 ? 5.805 5.131 -10.670 1.00 89.38 141 LEU A C 1
ATOM 1129 O O . LEU A 1 141 ? 4.955 4.319 -10.297 1.00 89.38 141 LEU A O 1
ATOM 1133 N N . LYS A 1 142 ? 7.089 5.105 -10.288 1.00 92.38 142 LYS A N 1
ATOM 1134 C CA . LYS A 1 142 ? 7.660 4.090 -9.396 1.00 92.38 142 LYS A CA 1
ATOM 1135 C C . LYS A 1 142 ? 7.442 4.454 -7.928 1.00 92.38 142 LYS A C 1
ATOM 1137 O O . LYS A 1 142 ? 8.202 5.242 -7.365 1.00 92.38 142 LYS A O 1
ATOM 1142 N N . GLU A 1 143 ? 6.401 3.909 -7.318 1.00 94.88 143 GLU A N 1
ATOM 1143 C CA . GLU A 1 143 ? 5.995 4.220 -5.947 1.00 94.88 143 GLU A CA 1
ATOM 1144 C C . GLU A 1 143 ? 5.169 3.080 -5.347 1.00 94.88 143 GLU A C 1
ATOM 1146 O O . GLU A 1 143 ? 4.455 2.368 -6.061 1.00 94.88 143 GLU A O 1
ATOM 1151 N N . ILE A 1 144 ? 5.172 3.006 -4.020 1.00 96.50 144 ILE A N 1
ATOM 1152 C CA . ILE A 1 144 ? 4.142 2.305 -3.266 1.00 96.50 144 ILE A CA 1
ATOM 1153 C C . ILE A 1 144 ? 3.006 3.285 -3.020 1.00 96.50 144 ILE A C 1
ATOM 1155 O O . ILE A 1 144 ? 3.184 4.315 -2.367 1.00 96.50 144 ILE A O 1
ATOM 1159 N N . ARG A 1 145 ? 1.831 2.982 -3.565 1.00 96.38 145 ARG A N 1
ATOM 1160 C CA . ARG A 1 145 ? 0.630 3.794 -3.372 1.00 96.38 145 ARG A CA 1
ATOM 1161 C C . ARG A 1 145 ? -0.261 3.147 -2.330 1.00 96.38 145 ARG A C 1
ATOM 1163 O O . ARG A 1 145 ? -0.549 1.960 -2.412 1.00 96.38 145 ARG A O 1
ATOM 1170 N N . ILE A 1 146 ? -0.728 3.956 -1.391 1.00 97.56 146 ILE A N 1
ATOM 1171 C CA . ILE A 1 146 ? -1.606 3.544 -0.304 1.00 97.56 146 ILE A CA 1
ATOM 1172 C C . ILE A 1 146 ? -2.849 4.421 -0.363 1.00 97.56 146 ILE A C 1
ATOM 1174 O O . ILE A 1 146 ? -2.754 5.649 -0.318 1.00 97.56 146 ILE A O 1
ATOM 1178 N N . ILE A 1 147 ? -4.009 3.793 -0.516 1.00 96.81 147 ILE A N 1
ATOM 1179 C CA . ILE A 1 147 ? -5.299 4.470 -0.635 1.00 96.81 147 ILE A CA 1
ATOM 1180 C C . ILE A 1 147 ? -6.192 3.991 0.500 1.00 96.81 147 ILE A C 1
ATOM 1182 O O . ILE A 1 147 ? -6.437 2.796 0.623 1.00 96.81 147 ILE A O 1
ATOM 1186 N N . SER A 1 148 ? -6.678 4.917 1.319 1.00 96.88 148 SER A N 1
ATOM 1187 C CA . SER A 1 148 ? -7.686 4.646 2.339 1.00 96.88 148 SER A CA 1
ATOM 1188 C C . SER A 1 148 ? -9.065 4.966 1.783 1.00 96.88 148 SER A C 1
ATOM 1190 O O . SER A 1 148 ? -9.282 6.046 1.229 1.00 96.88 148 SER A O 1
ATOM 1192 N N . TYR A 1 149 ? -9.993 4.039 1.957 1.00 96.25 149 TYR A N 1
ATOM 1193 C CA . TYR A 1 149 ? -11.404 4.184 1.660 1.00 96.25 149 TYR A CA 1
ATOM 1194 C C . TYR A 1 149 ? -12.193 4.140 2.962 1.00 96.25 149 TYR A C 1
ATOM 1196 O O . TYR A 1 149 ? -11.919 3.306 3.823 1.00 96.25 149 TYR A O 1
ATOM 1204 N N . ARG A 1 150 ? -13.207 4.994 3.075 1.00 94.50 150 ARG A N 1
ATOM 1205 C CA . ARG A 1 150 ? -14.195 4.970 4.158 1.00 94.50 150 ARG A CA 1
ATOM 1206 C C . ARG A 1 150 ? -15.569 4.793 3.549 1.00 94.50 150 ARG A C 1
ATOM 1208 O O . ARG A 1 150 ? -15.945 5.565 2.667 1.00 94.50 150 ARG A O 1
ATOM 1215 N N . ASN A 1 151 ? -16.297 3.758 3.962 1.00 93.25 151 ASN A N 1
ATOM 1216 C CA . ASN A 1 151 ? -17.610 3.423 3.400 1.00 93.25 151 ASN A CA 1
ATOM 1217 C C . ASN A 1 151 ? -17.587 3.401 1.854 1.00 93.25 151 ASN A C 1
ATOM 1219 O O . ASN A 1 151 ? -18.439 3.990 1.190 1.00 93.25 151 ASN A O 1
ATOM 1223 N N . ASN A 1 152 ? -16.555 2.762 1.288 1.00 92.88 152 ASN A N 1
ATOM 1224 C CA . ASN A 1 152 ? -16.284 2.637 -0.154 1.00 92.88 152 ASN A CA 1
ATOM 1225 C C . ASN A 1 152 ? -15.971 3.943 -0.912 1.00 92.88 152 ASN A C 1
ATOM 1227 O O . ASN A 1 152 ? -15.861 3.920 -2.137 1.00 92.88 152 ASN A O 1
ATOM 1231 N N . LYS A 1 153 ? -15.778 5.073 -0.226 1.00 94.62 153 LYS A N 1
ATOM 1232 C CA . LYS A 1 153 ? -15.328 6.332 -0.837 1.00 94.62 153 LYS A CA 1
ATOM 1233 C C . LYS A 1 153 ? -13.848 6.547 -0.560 1.00 94.62 153 LYS A C 1
ATOM 1235 O O . LYS A 1 153 ? -13.416 6.368 0.575 1.00 94.62 153 LYS A O 1
ATOM 1240 N N . GLU A 1 154 ? -13.077 6.926 -1.581 1.00 94.94 154 GLU A N 1
ATOM 1241 C CA . GLU A 1 154 ? -11.668 7.295 -1.397 1.00 94.94 154 GLU A CA 1
ATOM 1242 C C . GLU A 1 154 ? -11.589 8.479 -0.424 1.00 94.94 154 GLU A C 1
ATOM 1244 O O . GLU A 1 154 ? -12.180 9.530 -0.662 1.00 94.94 154 GLU A O 1
ATOM 1249 N N . TYR A 1 155 ? -10.889 8.278 0.688 1.00 93.75 155 TYR A N 1
ATOM 1250 C CA . TYR A 1 155 ? -10.727 9.262 1.753 1.00 93.75 155 TYR A CA 1
ATOM 1251 C C . TYR A 1 155 ? -9.350 9.921 1.697 1.00 93.75 155 TYR A C 1
ATOM 1253 O O . TYR A 1 155 ? -9.226 11.137 1.797 1.00 93.75 155 TYR A O 1
ATOM 1261 N N . MET A 1 156 ? -8.302 9.114 1.531 1.00 95.12 156 MET A N 1
ATOM 1262 C CA . MET A 1 156 ? -6.923 9.588 1.554 1.00 95.12 156 MET A CA 1
ATOM 1263 C C . MET A 1 156 ? -6.066 8.776 0.596 1.00 95.12 156 MET A C 1
ATOM 1265 O O . MET A 1 156 ? -6.232 7.565 0.463 1.00 95.12 156 MET A O 1
ATOM 1269 N N . ARG A 1 157 ? -5.086 9.441 -0.010 1.00 95.25 157 ARG A N 1
ATOM 1270 C CA . ARG A 1 157 ? -4.072 8.821 -0.856 1.00 95.25 157 ARG A CA 1
ATOM 1271 C C . ARG A 1 157 ? -2.697 9.277 -0.405 1.00 95.25 157 ARG A C 1
ATOM 1273 O O . ARG A 1 157 ? -2.442 10.469 -0.292 1.00 95.25 157 ARG A O 1
ATOM 1280 N N . THR A 1 158 ? -1.802 8.330 -0.165 1.00 95.44 158 THR A N 1
ATOM 1281 C CA . THR A 1 158 ? -0.393 8.587 0.144 1.00 95.44 158 THR A CA 1
ATOM 1282 C C . THR A 1 158 ? 0.483 7.777 -0.805 1.00 95.44 158 THR A C 1
ATOM 1284 O O . THR A 1 158 ? 0.175 6.630 -1.125 1.00 95.44 158 THR A O 1
ATOM 1287 N N . SER A 1 159 ? 1.577 8.382 -1.253 1.00 95.38 159 SER A N 1
ATOM 1288 C CA . SER A 1 159 ? 2.597 7.729 -2.069 1.00 95.38 159 SER A CA 1
ATOM 1289 C C . SER A 1 159 ? 3.913 7.685 -1.304 1.00 95.38 159 SER A C 1
ATOM 1291 O O . SER A 1 159 ? 4.282 8.664 -0.656 1.00 95.38 159 SER A O 1
ATOM 1293 N N . VAL A 1 160 ? 4.623 6.565 -1.401 1.00 95.56 160 VAL A N 1
ATOM 1294 C CA . VAL A 1 160 ? 5.966 6.377 -0.848 1.00 95.56 160 VAL A CA 1
ATOM 1295 C C . VAL A 1 160 ? 6.894 5.967 -1.981 1.00 95.56 160 VAL A C 1
ATOM 1297 O O . VAL A 1 160 ? 6.618 5.017 -2.712 1.00 95.56 160 VAL A O 1
ATOM 1300 N N . ILE A 1 161 ? 8.000 6.683 -2.152 1.00 93.81 161 ILE A N 1
ATOM 1301 C CA . ILE A 1 161 ? 8.986 6.344 -3.178 1.00 93.81 161 ILE A CA 1
ATOM 1302 C C . ILE A 1 161 ? 9.786 5.130 -2.694 1.00 93.81 161 ILE A C 1
ATOM 1304 O O . ILE A 1 161 ? 10.225 5.099 -1.550 1.00 93.81 161 ILE A O 1
ATOM 1308 N N . HIS A 1 162 ? 10.048 4.156 -3.572 1.00 91.38 162 HIS A N 1
ATOM 1309 C CA . HIS A 1 162 ? 10.805 2.940 -3.220 1.00 91.38 162 HIS A CA 1
ATOM 1310 C C . HIS A 1 162 ? 12.145 3.220 -2.532 1.00 91.38 162 HIS A C 1
ATOM 1312 O O . HIS A 1 162 ? 12.547 2.479 -1.643 1.00 91.38 162 HIS A O 1
ATOM 1318 N N . ARG A 1 163 ? 12.823 4.306 -2.919 1.00 90.81 163 ARG A N 1
ATOM 1319 C CA . ARG A 1 163 ? 14.104 4.712 -2.335 1.00 90.81 163 ARG A CA 1
ATOM 1320 C C . ARG A 1 163 ? 14.014 4.963 -0.828 1.00 90.81 163 ARG A C 1
ATOM 1322 O O . ARG A 1 163 ? 14.948 4.613 -0.123 1.00 90.81 163 ARG A O 1
ATOM 1329 N N . GLU A 1 164 ? 12.901 5.517 -0.349 1.00 92.31 164 GLU A N 1
ATOM 1330 C CA . GLU A 1 164 ? 12.680 5.790 1.080 1.00 92.31 164 GLU A CA 1
ATOM 1331 C C . GLU A 1 164 ? 12.551 4.502 1.903 1.00 92.31 164 GLU A C 1
ATOM 1333 O O . GLU A 1 164 ? 12.7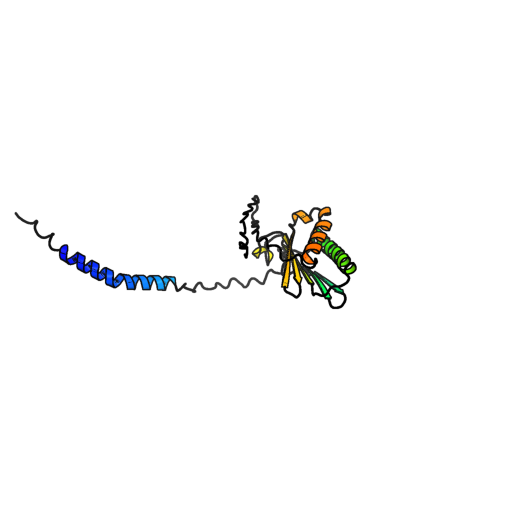87 4.518 3.104 1.00 92.31 164 GLU A O 1
ATOM 1338 N N . LEU A 1 165 ? 12.193 3.384 1.266 1.00 92.75 165 LEU A N 1
ATOM 1339 C CA . LEU A 1 165 ? 12.010 2.091 1.929 1.00 92.75 165 LEU A CA 1
ATOM 1340 C C . LEU A 1 165 ? 13.284 1.246 1.975 1.00 92.75 165 LEU A C 1
ATOM 1342 O O . LEU A 1 165 ? 13.300 0.210 2.633 1.00 92.75 165 LEU A O 1
ATOM 1346 N N . LEU A 1 166 ? 14.343 1.671 1.281 1.00 91.50 166 LEU A N 1
ATOM 1347 C CA . LEU A 1 166 ? 15.642 1.000 1.349 1.00 91.50 166 LEU A CA 1
ATOM 1348 C C . LEU A 1 166 ? 16.341 1.260 2.692 1.00 91.50 166 LEU A C 1
ATOM 1350 O O . LEU A 1 166 ? 17.129 0.431 3.141 1.00 91.50 166 LEU A O 1
ATOM 1354 N N . GLU A 1 167 ? 16.030 2.383 3.340 1.00 93.81 167 GLU A N 1
ATOM 1355 C CA . GLU A 1 167 ? 16.482 2.717 4.691 1.00 93.81 167 GLU A CA 1
ATOM 1356 C C . GLU A 1 167 ? 15.506 2.115 5.712 1.00 93.81 167 GLU A C 1
ATOM 1358 O O . GLU A 1 167 ? 14.427 2.660 5.966 1.00 93.81 167 GLU A O 1
ATOM 1363 N N . LYS A 1 168 ? 15.864 0.968 6.302 1.00 92.56 168 LYS A N 1
ATOM 1364 C CA . LYS A 1 168 ? 14.990 0.225 7.232 1.00 92.56 168 LYS A CA 1
ATOM 1365 C C . LYS A 1 168 ? 14.540 1.076 8.421 1.00 92.56 168 LYS A C 1
ATOM 1367 O O . LYS A 1 168 ? 13.430 0.917 8.920 1.00 92.56 168 LYS A O 1
ATOM 1372 N N . GLU A 1 169 ? 15.373 2.021 8.838 1.00 95.44 169 GLU A N 1
ATOM 1373 C CA . GLU A 1 169 ? 15.126 2.954 9.936 1.00 95.44 169 GLU A CA 1
ATOM 1374 C C . GLU A 1 169 ? 13.978 3.936 9.633 1.00 95.44 169 GLU A C 1
ATOM 1376 O O . GLU A 1 169 ? 13.377 4.493 10.556 1.00 95.44 169 GLU A O 1
ATOM 1381 N N . GLN A 1 170 ? 13.644 4.147 8.353 1.00 95.75 170 GLN A N 1
ATOM 1382 C CA . GLN A 1 170 ? 12.538 5.014 7.934 1.00 95.75 170 GLN A CA 1
ATOM 1383 C C . GLN A 1 170 ? 11.191 4.292 7.955 1.00 95.75 170 GLN A C 1
ATOM 1385 O O . GLN A 1 170 ? 10.159 4.947 8.119 1.00 95.75 170 GLN A O 1
ATOM 1390 N N . ILE A 1 171 ? 11.174 2.960 7.829 1.00 96.81 171 ILE A N 1
ATOM 1391 C CA . ILE A 1 171 ? 9.939 2.169 7.718 1.00 96.81 171 ILE A CA 1
ATOM 1392 C C . ILE A 1 171 ? 8.965 2.447 8.879 1.00 96.81 171 ILE A C 1
ATOM 1394 O O . ILE A 1 171 ? 7.806 2.765 8.593 1.00 96.81 171 ILE A O 1
ATOM 1398 N N . PRO A 1 172 ? 9.388 2.450 10.163 1.00 97.50 172 PRO A N 1
ATOM 1399 C CA . PRO A 1 172 ? 8.492 2.775 11.274 1.00 97.50 172 PRO A CA 1
ATOM 1400 C C . PRO A 1 172 ? 7.870 4.170 11.175 1.00 97.50 172 PRO A C 1
ATOM 1402 O O . PRO A 1 172 ? 6.677 4.332 11.427 1.00 97.50 172 PRO A O 1
ATOM 1405 N N . LYS A 1 173 ? 8.653 5.174 10.757 1.00 96.88 173 LYS A N 1
ATOM 1406 C CA . LYS A 1 173 ? 8.183 6.562 10.607 1.00 96.88 173 LYS A CA 1
ATOM 1407 C C . LYS A 1 173 ? 7.191 6.692 9.455 1.00 96.88 173 LYS A C 1
ATOM 1409 O O . LYS A 1 173 ? 6.188 7.396 9.565 1.00 96.88 173 LYS A O 1
ATOM 1414 N N . ILE A 1 174 ? 7.462 6.005 8.346 1.00 97.00 174 ILE A N 1
ATOM 1415 C CA . ILE A 1 174 ? 6.584 5.976 7.175 1.00 97.00 174 ILE A CA 1
ATOM 1416 C C . ILE A 1 174 ? 5.253 5.315 7.543 1.00 97.00 174 ILE A C 1
ATOM 1418 O O . ILE A 1 174 ? 4.203 5.897 7.266 1.00 97.00 174 ILE A O 1
ATOM 1422 N N . ALA A 1 175 ? 5.284 4.156 8.206 1.00 97.31 175 ALA A N 1
ATOM 1423 C CA . ALA A 1 175 ? 4.089 3.452 8.669 1.00 97.31 175 ALA A CA 1
ATOM 1424 C C . ALA A 1 175 ? 3.251 4.318 9.623 1.00 97.31 175 ALA A C 1
ATOM 1426 O O . ALA A 1 175 ? 2.048 4.473 9.423 1.00 97.31 175 ALA A O 1
ATOM 1427 N N . GLU A 1 176 ? 3.882 4.958 10.607 1.00 96.38 176 GLU A N 1
ATOM 1428 C CA . GLU A 1 176 ? 3.215 5.868 11.543 1.00 96.38 176 GLU A CA 1
ATOM 1429 C C . GLU A 1 176 ? 2.550 7.061 10.838 1.00 96.38 176 GLU A C 1
ATOM 1431 O O . GLU A 1 176 ? 1.394 7.393 11.122 1.00 96.38 176 GLU A O 1
ATOM 1436 N N . ARG A 1 177 ? 3.234 7.662 9.856 1.00 95.62 177 ARG A N 1
ATOM 1437 C CA . ARG A 1 177 ? 2.672 8.720 9.003 1.00 95.62 177 ARG A CA 1
ATOM 1438 C C . ARG A 1 177 ? 1.454 8.225 8.219 1.00 95.62 177 ARG A C 1
ATOM 1440 O O . ARG A 1 177 ? 0.452 8.932 8.148 1.00 95.62 177 ARG A O 1
ATOM 1447 N N . ILE A 1 178 ? 1.518 7.022 7.645 1.00 95.88 178 ILE A N 1
ATOM 1448 C CA . ILE A 1 178 ? 0.405 6.425 6.889 1.00 95.88 178 ILE A CA 1
ATOM 1449 C C . ILE A 1 178 ? -0.804 6.210 7.797 1.00 95.88 178 ILE A C 1
ATOM 1451 O O . ILE A 1 178 ? -1.900 6.629 7.433 1.00 95.88 178 ILE A O 1
ATOM 1455 N N . VAL A 1 179 ? -0.614 5.607 8.975 1.00 95.44 179 VAL A N 1
ATOM 1456 C CA . VAL A 1 179 ? -1.690 5.386 9.956 1.00 95.44 179 VAL A CA 1
ATOM 1457 C C . VAL A 1 179 ? -2.323 6.709 10.362 1.00 95.44 179 VAL A C 1
ATOM 1459 O O . VAL A 1 179 ? -3.543 6.854 10.303 1.00 95.44 179 VAL A O 1
ATOM 1462 N N . SER A 1 180 ? -1.494 7.703 10.681 1.00 93.25 180 SER A N 1
ATOM 1463 C CA . SER A 1 180 ? -1.958 9.039 11.051 1.00 93.25 180 SER A CA 1
ATOM 1464 C C . SER A 1 180 ? -2.788 9.678 9.935 1.00 93.25 180 SER A C 1
ATOM 1466 O O . SER A 1 180 ? -3.856 10.215 10.205 1.00 93.25 180 SER A O 1
ATOM 1468 N N . ASN A 1 181 ? -2.367 9.574 8.676 1.00 92.44 181 ASN A N 1
ATOM 1469 C CA . ASN A 1 181 ? -3.095 10.166 7.551 1.00 92.44 181 ASN A CA 1
ATOM 1470 C C . ASN A 1 181 ? -4.372 9.394 7.186 1.00 92.44 181 ASN A C 1
ATOM 1472 O O . ASN A 1 181 ? -5.389 9.996 6.850 1.00 92.44 181 ASN A O 1
ATOM 1476 N N . CYS A 1 182 ? -4.324 8.062 7.217 1.00 91.12 182 CYS A N 1
ATOM 1477 C CA . CYS A 1 182 ? -5.415 7.212 6.741 1.00 91.12 182 CYS A CA 1
ATOM 1478 C C . CYS A 1 182 ? -6.529 7.046 7.778 1.00 91.12 182 CYS A C 1
ATOM 1480 O O . CYS A 1 182 ? -7.697 6.927 7.397 1.00 91.12 182 CYS A O 1
ATOM 1482 N N . LEU A 1 183 ? -6.175 7.026 9.068 1.00 91.19 183 LEU A N 1
ATOM 1483 C CA . LEU A 1 183 ? -7.083 6.669 10.160 1.00 91.19 183 LEU A CA 1
ATOM 1484 C C . LEU A 1 183 ? -7.447 7.834 11.083 1.00 91.19 183 LEU A C 1
ATOM 1486 O O . LEU A 1 183 ? -8.370 7.692 11.881 1.00 91.19 183 LEU A O 1
ATOM 1490 N N . SER A 1 184 ? -6.791 8.997 11.000 1.00 84.69 184 SER A N 1
ATOM 1491 C CA . SER A 1 184 ? -7.204 10.124 11.845 1.00 84.69 184 SER A CA 1
ATOM 1492 C C . SER A 1 184 ? -8.625 10.585 11.490 1.00 84.69 184 SER A C 1
ATOM 1494 O O . SER A 1 184 ? -8.911 10.789 10.304 1.00 84.69 184 SER A O 1
ATOM 1496 N N . PRO A 1 185 ? -9.521 10.741 12.485 1.00 72.88 185 PRO A N 1
ATOM 1497 C CA . PRO A 1 185 ? -10.822 11.362 12.283 1.00 72.88 185 PRO A CA 1
ATOM 1498 C C . PRO A 1 185 ? -10.592 12.823 11.887 1.00 72.88 185 PRO A C 1
ATOM 1500 O O . PRO A 1 185 ? -9.822 13.515 12.546 1.00 72.88 185 PRO A O 1
ATOM 1503 N N . GLU A 1 186 ? -11.176 13.210 10.754 1.00 62.94 186 GLU A N 1
ATOM 1504 C CA . GLU A 1 186 ? -11.219 14.547 10.149 1.00 62.94 186 GLU A CA 1
ATOM 1505 C C . GLU A 1 186 ? -10.263 15.599 10.746 1.00 62.94 186 GLU A C 1
ATOM 1507 O O . GLU A 1 186 ? -10.568 16.295 11.713 1.00 62.94 186 GLU A O 1
ATOM 1512 N N . ARG A 1 187 ? -9.142 15.843 10.060 1.00 50.91 187 ARG A N 1
ATOM 1513 C CA . ARG A 1 187 ? -8.852 17.246 9.755 1.00 50.91 187 ARG A CA 1
ATOM 1514 C C . ARG A 1 187 ? -9.753 17.582 8.578 1.00 50.91 187 ARG A C 1
ATOM 1516 O O . ARG A 1 187 ? -9.724 16.860 7.582 1.00 50.91 187 ARG A O 1
ATOM 1523 N N . SER A 1 188 ? -10.565 18.625 8.723 1.00 45.06 188 SER A N 1
ATOM 1524 C CA . SER A 1 188 ? -11.367 19.235 7.658 1.00 45.06 188 SER A CA 1
ATOM 1525 C C . SER A 1 188 ? -10.590 19.219 6.335 1.00 45.06 188 SER A C 1
ATOM 1527 O O . SER A 1 188 ? -9.367 19.371 6.388 1.00 45.06 188 SER A O 1
ATOM 1529 N N . PRO A 1 189 ? -11.239 19.058 5.168 1.00 45.88 189 PRO A N 1
ATOM 1530 C CA . PRO A 1 189 ? -10.561 18.876 3.886 1.00 45.88 189 PRO A CA 1
ATOM 1531 C C . PRO A 1 189 ? -9.605 20.042 3.602 1.00 45.88 189 PRO A C 1
ATOM 1533 O O . PRO A 1 189 ? -9.984 21.077 3.059 1.00 45.88 189 PRO A O 1
ATOM 1536 N N . SER A 1 190 ? -8.340 19.889 3.989 1.00 44.94 190 SER A N 1
ATOM 1537 C CA . SER A 1 190 ? -7.293 20.841 3.672 1.00 44.94 190 SER A CA 1
ATOM 1538 C C . SER A 1 190 ? -6.870 20.544 2.246 1.00 44.94 190 SER A C 1
ATOM 1540 O O . SER A 1 190 ? -6.220 19.530 2.001 1.00 44.94 190 SER A O 1
ATOM 1542 N N . LEU A 1 191 ? -7.320 21.408 1.334 1.00 43.62 191 LEU A N 1
ATOM 1543 C CA . LEU A 1 191 ? -6.758 21.687 0.011 1.00 43.62 191 LEU A CA 1
ATOM 1544 C C . LEU A 1 191 ? -5.962 20.526 -0.598 1.00 43.62 191 LEU A C 1
ATOM 1546 O O . LEU A 1 191 ? -4.773 20.349 -0.337 1.00 43.62 191 LEU A O 1
ATOM 1550 N N . SER A 1 192 ? -6.620 19.771 -1.476 1.00 41.81 192 SER A N 1
ATOM 1551 C CA . SER A 1 192 ? -5.966 18.794 -2.339 1.00 41.81 192 SER A CA 1
ATOM 1552 C C . SER A 1 192 ? -4.821 19.459 -3.109 1.00 41.81 192 SER A C 1
ATOM 1554 O O . SER A 1 192 ? -5.052 20.239 -4.038 1.00 41.81 192 SER A O 1
ATOM 1556 N N . PHE A 1 193 ? -3.578 19.147 -2.749 1.00 41.41 193 PHE A N 1
ATOM 1557 C CA . PHE A 1 193 ? -2.421 19.559 -3.531 1.00 41.41 193 PHE A CA 1
ATOM 1558 C C . PHE A 1 193 ? -2.325 18.648 -4.759 1.00 41.41 193 PHE A C 1
ATOM 1560 O O . PHE A 1 193 ? -1.706 17.587 -4.730 1.00 41.41 193 PHE A O 1
ATOM 1567 N N . SER A 1 194 ? -2.971 19.046 -5.858 1.00 40.59 194 SER A N 1
ATOM 1568 C CA . SER A 1 194 ? -2.808 18.399 -7.164 1.00 40.59 194 SER A CA 1
ATOM 1569 C C . SER A 1 194 ? -1.484 18.840 -7.801 1.00 40.59 194 SER A C 1
ATOM 1571 O O . SER A 1 194 ? -1.455 19.503 -8.838 1.00 40.59 194 SER A O 1
ATOM 1573 N N . GLY A 1 195 ? -0.364 18.473 -7.181 1.00 40.78 195 GLY A N 1
ATOM 1574 C CA . GLY A 1 195 ? 0.935 18.524 -7.836 1.00 40.78 195 GLY A CA 1
ATOM 1575 C C . GLY A 1 195 ? 1.034 17.366 -8.824 1.00 40.78 195 GLY A C 1
ATOM 1576 O O . GLY A 1 195 ? 1.131 16.211 -8.414 1.00 40.78 195 GLY A O 1
ATOM 1577 N N . LYS A 1 196 ? 1.011 17.642 -10.134 1.00 38.84 196 LYS A N 1
ATOM 1578 C CA . LYS A 1 196 ? 1.394 16.638 -11.137 1.00 38.84 196 LYS A CA 1
ATOM 1579 C C . LYS A 1 196 ? 2.899 16.400 -11.020 1.00 38.84 196 LYS A C 1
ATOM 1581 O O . LYS A 1 196 ? 3.691 17.120 -11.618 1.00 38.84 196 LYS A O 1
ATOM 1586 N N . ILE A 1 197 ? 3.292 15.396 -10.242 1.00 43.59 197 ILE A N 1
ATOM 1587 C CA . ILE A 1 197 ? 4.655 14.869 -10.272 1.00 43.59 197 ILE A CA 1
ATOM 1588 C C . ILE A 1 197 ? 4.755 14.006 -11.528 1.00 43.59 197 ILE A C 1
ATOM 1590 O O . ILE A 1 197 ? 4.271 12.878 -11.561 1.00 43.59 197 ILE A O 1
ATOM 1594 N N . THR A 1 198 ? 5.345 14.548 -12.587 1.00 41.09 198 THR A N 1
ATOM 1595 C CA . THR A 1 198 ? 5.726 13.762 -13.761 1.00 41.09 198 THR A CA 1
ATOM 1596 C C . THR A 1 198 ? 7.157 13.281 -13.554 1.00 41.09 198 THR A C 1
ATOM 1598 O O . THR A 1 198 ? 8.098 14.004 -13.877 1.00 41.09 198 THR A O 1
ATOM 1601 N N . SER A 1 199 ? 7.346 12.085 -12.987 1.00 42.75 199 SER A N 1
ATOM 1602 C CA . SER A 1 199 ? 8.614 11.373 -13.166 1.00 42.75 199 SER A CA 1
ATOM 1603 C C . SER A 1 199 ? 8.479 10.513 -14.418 1.00 42.75 199 SER A C 1
ATOM 1605 O O . SER A 1 199 ? 7.578 9.686 -14.538 1.00 42.75 199 SER A O 1
ATOM 1607 N N . SER A 1 200 ? 9.303 10.789 -15.424 1.00 46.22 200 SER A N 1
ATOM 1608 C CA . SER A 1 200 ? 9.342 9.979 -16.635 1.00 46.22 200 SER A CA 1
ATOM 1609 C C . SER A 1 200 ? 10.124 8.699 -16.343 1.00 46.22 200 SER A C 1
ATOM 1611 O O . SER A 1 200 ? 11.178 8.719 -15.711 1.00 46.22 200 SER A O 1
ATOM 1613 N N . CYS A 1 201 ? 9.624 7.563 -16.826 1.00 47.53 201 CYS A N 1
ATOM 1614 C CA . CYS A 1 201 ? 10.290 6.260 -16.719 1.00 47.53 201 CYS A CA 1
ATOM 1615 C C . CYS A 1 201 ? 11.528 6.121 -17.637 1.00 47.53 201 CYS A C 1
ATOM 1617 O O . CYS A 1 201 ? 11.920 5.004 -17.973 1.00 47.53 201 CYS A O 1
ATOM 1619 N N . LEU A 1 202 ? 12.139 7.231 -18.062 1.00 47.22 202 LEU A N 1
ATOM 1620 C CA . LEU A 1 202 ? 13.313 7.229 -18.932 1.00 47.22 202 LEU A CA 1
ATOM 1621 C C . LEU A 1 202 ? 14.603 7.206 -18.092 1.00 47.22 202 LEU A C 1
ATOM 1623 O O . LEU A 1 202 ? 14.677 7.873 -17.059 1.00 47.22 202 LEU A O 1
ATOM 1627 N N . PRO A 1 203 ? 15.632 6.449 -18.506 1.00 40.47 203 PRO A N 1
ATOM 1628 C CA . PRO A 1 203 ? 16.937 6.501 -17.864 1.00 40.47 203 PRO A CA 1
ATOM 1629 C C . PRO A 1 203 ? 17.619 7.838 -18.193 1.00 40.47 203 PRO A C 1
ATOM 1631 O O . PRO A 1 203 ? 17.994 8.080 -19.335 1.00 40.47 203 PRO A O 1
ATOM 1634 N N . GLY A 1 204 ? 17.772 8.706 -17.190 1.00 44.16 204 GLY A N 1
ATOM 1635 C CA . GLY A 1 204 ? 18.511 9.969 -17.301 1.00 44.16 204 GLY A CA 1
ATOM 1636 C C . GLY A 1 204 ? 17.808 11.139 -16.610 1.00 44.16 204 GLY A C 1
ATOM 1637 O O . GLY A 1 204 ? 16.754 11.571 -17.053 1.00 44.16 204 GLY A O 1
ATOM 1638 N N . SER A 1 205 ? 18.422 11.631 -15.530 1.00 37.19 205 SER A N 1
ATOM 1639 C CA . SER A 1 205 ? 18.206 12.924 -14.852 1.00 37.19 205 SER A CA 1
ATOM 1640 C C . SER A 1 205 ? 16.758 13.391 -14.614 1.00 37.19 205 SER A C 1
ATOM 1642 O O . SER A 1 205 ? 16.097 13.952 -15.482 1.00 37.19 205 SER A O 1
ATOM 1644 N N . ILE A 1 206 ? 16.305 13.273 -13.361 1.00 40.06 206 ILE A N 1
ATOM 1645 C CA . ILE A 1 206 ? 15.046 13.861 -12.881 1.00 40.06 206 ILE A CA 1
ATOM 1646 C C . ILE A 1 206 ? 15.285 15.343 -12.558 1.00 40.06 206 ILE A C 1
ATOM 1648 O O . ILE A 1 206 ? 15.996 15.666 -11.610 1.00 40.06 206 ILE A O 1
ATOM 1652 N N . ILE A 1 207 ? 14.672 16.246 -13.326 1.00 37.91 207 ILE A N 1
ATOM 1653 C CA . ILE A 1 207 ? 14.567 17.672 -12.984 1.00 37.91 207 ILE A CA 1
ATOM 1654 C C . ILE A 1 207 ? 13.241 17.877 -12.247 1.00 37.91 207 ILE A C 1
ATOM 1656 O O . ILE A 1 207 ? 12.169 17.656 -12.811 1.00 37.91 207 ILE A O 1
ATOM 1660 N N . PHE A 1 208 ? 13.299 18.318 -10.990 1.00 37.78 208 PHE A N 1
ATOM 1661 C CA . PHE A 1 208 ? 12.111 18.702 -10.229 1.00 37.78 208 PHE A CA 1
ATOM 1662 C C . PHE A 1 208 ? 11.700 20.125 -10.615 1.00 37.78 208 PHE A C 1
ATOM 1664 O O . PHE A 1 208 ? 12.427 21.079 -10.345 1.00 37.78 208 PHE A O 1
ATOM 1671 N N . ARG A 1 209 ? 10.530 20.286 -11.241 1.00 33.62 209 ARG A N 1
ATOM 1672 C CA . ARG A 1 209 ? 9.944 21.604 -11.517 1.00 33.62 209 ARG A CA 1
ATOM 1673 C C . ARG A 1 209 ? 8.651 21.748 -10.724 1.00 33.62 209 ARG A C 1
ATOM 1675 O O . ARG A 1 209 ? 7.623 21.186 -11.088 1.00 33.62 209 ARG A O 1
ATOM 1682 N N . PHE A 1 210 ? 8.711 22.487 -9.622 1.00 38.50 210 PHE A N 1
ATOM 1683 C CA . PHE A 1 210 ? 7.525 22.848 -8.853 1.00 38.50 210 PHE A CA 1
ATOM 1684 C C . PHE A 1 210 ? 6.869 24.067 -9.506 1.00 38.50 210 PHE A C 1
ATOM 1686 O O . PHE A 1 210 ? 7.411 25.168 -9.456 1.00 38.50 210 PHE A O 1
ATOM 1693 N N . HIS A 1 211 ? 5.706 23.883 -10.129 1.00 36.03 211 HIS A N 1
ATOM 1694 C CA . HIS A 1 211 ? 4.844 25.003 -10.502 1.00 36.03 211 HIS A CA 1
ATOM 1695 C C . HIS A 1 211 ? 3.890 25.290 -9.342 1.00 36.03 211 HIS A C 1
ATOM 1697 O O . HIS A 1 211 ? 2.863 24.633 -9.191 1.00 36.03 211 HIS A O 1
ATOM 1703 N N . LEU A 1 212 ? 4.249 26.267 -8.510 1.00 34.78 212 LEU A N 1
ATOM 1704 C CA . LEU A 1 212 ? 3.343 26.845 -7.521 1.00 34.78 212 LEU A CA 1
ATOM 1705 C C . LEU A 1 212 ? 2.355 27.753 -8.261 1.00 34.78 212 LEU A C 1
ATOM 1707 O O . LEU A 1 212 ? 2.729 28.820 -8.741 1.00 34.78 212 LEU A O 1
ATOM 1711 N N . TRP A 1 213 ? 1.102 27.321 -8.384 1.00 37.19 213 TRP A N 1
ATOM 1712 C CA . TRP A 1 213 ? 0.006 28.210 -8.765 1.00 37.19 213 TRP A CA 1
ATOM 1713 C C . TRP A 1 213 ? -0.612 28.783 -7.486 1.00 37.19 213 TRP A C 1
ATOM 1715 O O . TRP A 1 213 ? -1.033 28.001 -6.630 1.00 37.19 213 TRP A O 1
ATOM 1725 N N . PRO A 1 214 ? -0.685 30.113 -7.317 1.00 37.06 214 PRO A N 1
ATOM 1726 C CA . PRO A 1 214 ? -1.432 30.691 -6.213 1.00 37.06 214 PRO A CA 1
ATOM 1727 C C . PRO A 1 214 ? -2.926 30.430 -6.435 1.00 37.06 214 PRO A C 1
ATOM 1729 O O . PRO A 1 214 ? -3.529 30.945 -7.376 1.00 37.06 214 PRO A O 1
ATOM 1732 N N . ILE A 1 215 ? -3.530 29.624 -5.562 1.00 52.47 215 ILE A N 1
ATOM 1733 C CA . ILE A 1 215 ? -4.985 29.489 -5.489 1.00 52.47 215 ILE A CA 1
ATOM 1734 C C . ILE A 1 215 ? -5.495 30.760 -4.805 1.00 52.47 215 ILE A C 1
ATOM 1736 O O . ILE A 1 215 ? -5.323 30.933 -3.599 1.00 52.47 215 ILE A O 1
ATOM 1740 N N . ARG A 1 216 ? -6.085 31.679 -5.576 1.00 42.94 216 ARG A N 1
ATOM 1741 C CA . ARG A 1 216 ? -6.854 32.793 -5.006 1.00 42.94 216 ARG A CA 1
ATOM 1742 C C . ARG A 1 216 ? -8.090 32.202 -4.331 1.00 42.94 216 ARG A C 1
ATOM 1744 O O . ARG A 1 216 ? -8.966 31.678 -5.012 1.00 42.94 216 ARG A O 1
ATOM 1751 N N . GLY A 1 217 ? -8.129 32.252 -3.001 1.00 62.31 217 GLY A N 1
ATOM 1752 C CA . GLY A 1 217 ? -9.351 31.988 -2.246 1.00 62.31 217 GLY A CA 1
ATOM 1753 C C . GLY A 1 217 ? -10.421 33.047 -2.552 1.00 62.31 217 GLY A C 1
ATOM 1754 O O . GLY A 1 217 ? -10.074 34.141 -3.010 1.00 62.31 217 GLY A O 1
ATOM 1755 N N . PRO A 1 218 ? -11.711 32.739 -2.339 1.00 51.09 218 PRO A N 1
ATOM 1756 C CA . PRO A 1 218 ? -12.779 33.718 -2.492 1.00 51.09 218 PRO A CA 1
ATOM 1757 C C . PRO A 1 218 ? -12.572 34.889 -1.520 1.00 51.09 218 PRO A C 1
ATOM 1759 O O . PRO A 1 218 ? -12.310 34.683 -0.335 1.00 51.09 218 PRO A O 1
ATOM 1762 N N . SER A 1 219 ? -12.672 36.111 -2.051 1.00 53.66 219 SER A N 1
ATOM 1763 C CA . SER A 1 219 ? -12.758 37.349 -1.271 1.00 53.66 219 SER A CA 1
ATOM 1764 C C . SER A 1 219 ? -13.998 37.272 -0.391 1.00 53.66 219 SER A C 1
ATOM 1766 O O . SER A 1 219 ? -15.101 37.107 -0.907 1.00 53.66 219 SER A O 1
ATOM 1768 N N . ILE A 1 220 ? -13.815 37.336 0.924 1.00 64.50 220 ILE A N 1
ATOM 1769 C CA . ILE A 1 220 ? -14.923 37.502 1.860 1.00 64.50 220 ILE A CA 1
ATOM 1770 C C . ILE A 1 220 ? -15.139 39.008 1.964 1.00 64.50 220 ILE A C 1
ATOM 1772 O O . ILE A 1 220 ? -14.314 39.706 2.554 1.00 64.50 220 ILE A O 1
ATOM 1776 N N . ASP A 1 221 ? -16.210 39.505 1.353 1.00 53.84 221 ASP A N 1
ATOM 1777 C CA . ASP A 1 221 ? -16.599 40.904 1.503 1.00 53.84 221 ASP A CA 1
ATOM 1778 C C . ASP A 1 221 ? -17.107 41.137 2.938 1.00 53.84 221 ASP A C 1
ATOM 1780 O O . ASP A 1 221 ? -17.871 40.316 3.462 1.00 53.84 221 ASP A O 1
ATOM 1784 N N . PRO A 1 222 ? -16.685 42.221 3.614 1.00 58.34 222 PRO A N 1
ATOM 1785 C CA . PRO A 1 222 ? -17.195 42.547 4.934 1.00 58.34 222 PRO A CA 1
ATOM 1786 C C . PRO A 1 222 ? -18.662 42.969 4.822 1.00 58.34 222 PRO A C 1
ATOM 1788 O O . PRO A 1 222 ? -18.993 43.945 4.152 1.00 58.34 222 PRO A O 1
ATOM 1791 N N . VAL A 1 223 ? -19.539 42.229 5.498 1.00 62.72 223 VAL A N 1
ATOM 1792 C CA . VAL A 1 223 ? -20.930 42.631 5.721 1.00 62.72 223 VAL A CA 1
ATOM 1793 C C . VAL A 1 223 ? -20.931 43.743 6.773 1.00 62.72 223 VAL A C 1
ATOM 1795 O O . VAL A 1 223 ? -20.470 43.520 7.895 1.00 62.72 223 VAL A O 1
ATOM 1798 N N . VAL A 1 224 ? -21.437 44.920 6.399 1.00 67.62 224 VAL A N 1
ATOM 1799 C CA . VAL A 1 224 ? -21.846 46.014 7.297 1.00 67.62 224 VAL A CA 1
ATOM 1800 C C . VAL A 1 224 ? -23.319 46.287 7.050 1.00 67.62 224 VAL A C 1
ATOM 1802 O O . VAL A 1 224 ? -23.690 46.372 5.857 1.00 67.62 224 VAL A O 1
#

pLDDT: mean 77.61, std 20.7, range [33.62, 98.31]

Secondary structure (DSSP, 8-state):
------STTTHHHHHHHHHHHHHHHHHHHHHHHHHHHH-----------------TTB-TTSPBPPPEEEEEEETTEEEEEEE-GGG-SS---HHHHHHHHHHHHHHHHHHHH-S---S-EEEEEEEESS-SSHHHHHH---EEEEEEEETTEEEEEEEEEGGGGSSGGGHHHHHHHHHHHHHS----------------SSSS------------PPP-PPP-

=== Feature glossary ===
The record interleaves many kinds of information about one protein. Here is each kind framed as the question it answers.

Q: What are the backbone torsion angles?
A: φ (phi) and ψ (psi) are the two rotatable backbone dihedrals per residue: φ is the C(i-1)–N–Cα–C torsion, ψ is the N–Cα–C–N(i+1) torsion, both in degrees on (−180°, 180°]. α-helical residues cluster near (−60°, −45°); β-strand residues near (−120°, +130°). A Ramachandran plot is simply a scatter of (φ, ψ) for every residue.

Q: What is the amino-acid chain?
A: This is the polypeptide sequence — one letter per residue, N-terminus first. Length ranges from a few dozen residues for small domains to over a thousand for large multi-domain proteins.

Q: How mobile is each atom in the crystal?
A: For experimental (PDB) structures, the B-factor (temperature factor) quantifies the positional spread of each atom in the crystal — a combination of thermal vibration and static disorder — in units of Å². High B-factors mark flexible loops or poorly resolved regions; low B-factors mark the rigid, well-ordered core.

Q: Are the domains correctly placed relative to each other?
A: Predicted Aligned Error (PAE) is an AlphaFold confidence matrix: entry (i, j) is the expected error in the position of residue j, in ångströms, when the prediction is superimposed on the true structure at residue i. Low PAE within a block of residues means that block is internally rigid and well-predicted; high PAE between two blocks means their relative placement is uncertain even if each block individually is confident.

Q: How confident is the AlphaFold model at each residue?
A: pLDDT is the predicted lDDT-Cα score: AlphaFold's confidence that the local environment of each residue (all inter-atomic distances within 15 Å) is correctly placed. It is a per-residue number between 0 and 100, with higher meaning more reliable.

Q: What family and function is it annotated with?
A: Functional annotations link the protein to curated databases. InterPro entries identify conserved domains and families by matching the sequence against member-database signatures (Pfam, PROSITE, CDD, …). Gene Ontology (GO) terms describe molecular function, biological process, and cellular component in a controlled vocabulary. CATH places the structure in a hierarchical fold classification (Class/Architecture/Topology/Homologous-superfamily). The organism is the source species.

Q: How big and how compact is the whole molecule?
A: Three whole-structure scalars: the radius of gyration (RMS distance of Cα from centroid, in Å), the count of Cα–Cα contacts (pairs closer than 8 Å and separated by more than four residues in sequence — i.e. tertiary, not local, contacts), and the bounding-box dimensions. Together they distinguish compact globular folds from extended fibres or disordered chains.

Q: What known structures does this most resemble?
A: The Foldseek neighbor list gives the closest experimentally determined structures in the PDB, ranked by structural alignment. TM-score near 1 means near-identical fold; near 0.3 means only rough topology match. This is how one finds what a novel AlphaFold prediction most resembles in the solved-structure universe.

Q: Which residues are buried vs exposed?
A: SASA measures how much of the protein is reachable by solvent. It is computed by rolling a water-sized probe over the atomic surface and summing the exposed area (Å²). Per-residue SASA distinguishes core (buried, low SASA) from surface (exposed, high SASA) residues; total SASA is a whole-molecule size measure.

Q: Which residues are in helices, strands, or loops?
A: Eight-state secondary structure (DSSP): H is the canonical α-helix, G the tighter 3₁₀-helix, I the wider π-helix; E/B are β-structure, T and S are turns and bends, and '-' is everything else. DSSP derives these from the pattern of main-chain N–H···O=C hydrogen bonds, not from the sequence.

Q: Where is each backbone atom in 3D?
A: Structure coordinates are given as an mmCIF _atom_site loop: one row per atom with element, residue name, chain id, sequence number, and x/y/z position in Å. Only the four main-chain atoms per residue are included here; side chains are omitted to keep the record compact.

Q: What if only a Cα trace is available?
A: Three-state secondary structure (P-SEA) collapses the eight DSSP classes into helix (a), strand (b), and coil (c). P-SEA assigns these from Cα geometry alone — distances and angles — without requiring backbone oxygens, so it works on any Cα trace.

Q: What do the rendered images show?
A: The six renders are orthographic views along the three Cartesian axes in both directions. Representation (cartoon, sticks, or surface) and color scheme (sequence-rainbow or by-chain) vary across proteins so the training set covers all the common visualization conventions.

Q: What does the local fold look like, residue by residue?
A: Foldseek's 3Di representation compresses backbone geometry into a per-residue letter drawn from a learned twenty-state alphabet. It captures the tertiary interaction pattern around each residue — which residues are packed against it in space, regardless of where they are in sequence.

Q: What do the diagnostic plots show?
A: The contact map is a binary N×N matrix image: pixel (i, j) is dark where Cα_i and Cα_j are within 8 Å and |i−j|>4. Because the |i−j|>4 filter removes local helical contacts, off-diagonal stripes parallel to the main diagonal indicate parallel β-sheets; stripes perpendicular to it indicate antiparallel β-sheets. The Ramachandran plot scatters every residue's (φ, ψ) pair against the sterically allowed regions. The PAE heatmap renders the predicted-aligned-error matrix.